Protein AF-0000000081997682 (afdb_homodimer)

Solvent-accessible surface area (backbone atoms only — not comparable to full-atom values): 12179 Å² total; per-residue (Å²): 113,69,65,59,52,47,51,49,52,52,48,62,72,39,42,15,87,80,82,69,41,65,55,51,71,26,24,30,42,65,84,32,54,64,32,22,43,68,58,51,55,63,68,40,74,50,96,74,33,44,38,95,84,82,59,47,69,46,53,80,88,56,56,18,60,27,61,66,57,45,52,45,44,54,49,47,51,54,51,51,53,51,54,55,51,52,56,55,62,56,33,35,88,85,62,76,40,77,79,65,81,76,76,77,123,114,70,64,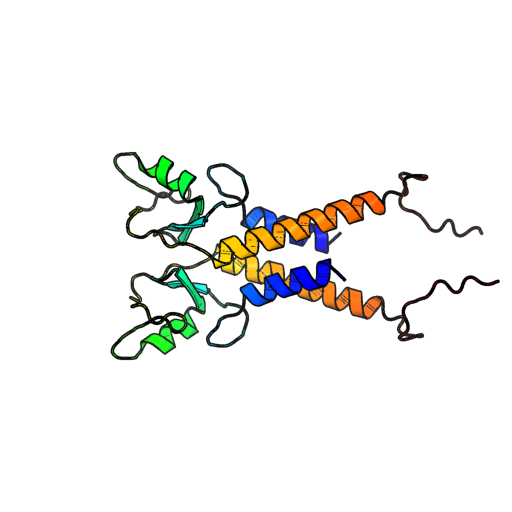60,53,48,51,49,52,51,48,62,72,39,42,14,86,81,82,69,41,66,53,51,70,25,24,29,41,65,83,32,54,65,31,21,43,69,59,50,56,63,67,39,76,51,96,75,35,44,39,92,85,78,58,47,70,45,54,81,88,56,57,20,58,28,61,68,57,46,52,45,45,55,48,48,52,53,49,53,53,52,54,54,51,52,58,55,62,59,37,37,88,86,61,77,44,78,82,65,80,75,72,80,121

Secondary structure (DSSP, 8-state):
-HHHHHHHHHHHHTB-TTT-SB-SSEEE-TTS-EEEHHHHHHHTTSSS-B-TTT--B--GGG-EE-HHHHHHHHHHHHHHHHHHHHHHHSS-TTTSS--------/-HHHHHHHHHHHHTB-TTT-SB-SSEEE-TTS-EEEHHHHHHHTTSSS-B-TTT--B--GGG-EE-HHHHHHHHHHHHHHHHHHHHHHHTS-TTTSS--------

Radius of gyration: 21.96 Å; Cα contacts (8 Å, |Δi|>4): 274; chains: 2; bounding box: 36×72×46 Å

pLDDT: mean 85.38, std 20.94, range [28.92, 98.88]

InterPro domains:
  IPR001841 Zinc finger, RING-type [PF13923] (16-54)
  IPR001841 Zinc finger, RING-type [PS50089] (16-55)
  IPR001841 Zinc finger, RING-type [SM00184] (16-54)
  IPR013083 Zinc finger, RING/FYVE/PHD-type [G3DSA:3.30.40.10] (2-90)
  IPR017907 Zinc finger, RING-type, conserved site [PS00518] (31-40)
  IPR050143 Tripartite motif-containing [PTHR24103] (13-98)

Sequence (210 aa):
MASGSLIRNCSNETICSICLDHFKDPVTVDCGHNFCQVCITRCLENAKPSCPQCRKPISQRNFRLNHLLANLVELIKKLQLKTQEAGKSGICGKHQEPSCPIMHAMASGSLIRNCSNETICSICLDHFKDPVTVDCGHNFCQVCITRCLENAKPSCPQCRKPISQRNFRLNHLLANLVELIKKLQLKTQEAGKSGICGKHQEPSCPIMHA

Structure (mmCIF, N/CA/C/O backbone):
data_AF-0000000081997682-model_v1
#
loop_
_entity.id
_entity.type
_entity.pdbx_description
1 polymer 'RING-type domain-containing protein'
#
loop_
_atom_site.group_PDB
_atom_site.id
_atom_site.type_symbol
_atom_site.label_atom_id
_atom_site.label_alt_id
_atom_site.label_comp_id
_atom_site.label_asym_id
_atom_site.label_entity_id
_atom_site.label_seq_id
_atom_site.pdbx_PDB_ins_code
_atom_site.Cartn_x
_atom_site.Cartn_y
_atom_site.Cartn_z
_atom_site.occupancy
_atom_site.B_iso_or_equiv
_atom_site.auth_seq_id
_atom_site.auth_comp_id
_atom_site.auth_asym_id
_atom_site.auth_atom_id
_atom_site.pdbx_PDB_model_num
ATOM 1 N N . MET A 1 1 ? -7.039 22.344 5.699 1 56.22 1 MET A N 1
ATOM 2 C CA . MET A 1 1 ? -8.133 21.5 5.238 1 56.22 1 MET A CA 1
ATOM 3 C C . MET A 1 1 ? -7.645 20.469 4.23 1 56.22 1 MET A C 1
ATOM 5 O O . MET A 1 1 ? -7.953 19.281 4.348 1 56.22 1 MET A O 1
ATOM 9 N N . ALA A 1 2 ? -6.609 20.797 3.49 1 74.25 2 ALA A N 1
ATOM 10 C CA . ALA A 1 2 ? -6.227 20 2.328 1 74.25 2 ALA A CA 1
ATOM 11 C C . ALA A 1 2 ? -5.457 18.75 2.748 1 74.25 2 ALA A C 1
ATOM 13 O O . ALA A 1 2 ? -5.73 17.641 2.26 1 74.25 2 ALA A O 1
ATOM 14 N N . SER A 1 3 ? -4.715 18.875 3.949 1 83.19 3 SER A N 1
ATOM 15 C CA . SER A 1 3 ? -3.936 17.719 4.359 1 83.19 3 SER A CA 1
ATOM 16 C C . SER A 1 3 ? -4.82 16.656 5.004 1 83.19 3 SER A C 1
ATOM 18 O O . SER A 1 3 ? -4.621 15.453 4.793 1 83.19 3 SER A O 1
ATOM 20 N N . GLY A 1 4 ? -5.891 17.156 5.66 1 89.12 4 GLY A N 1
ATOM 21 C CA . GLY A 1 4 ? -6.816 16.234 6.301 1 89.12 4 GLY A CA 1
ATOM 22 C C . GLY A 1 4 ? -7.57 15.367 5.312 1 89.12 4 GLY A C 1
ATOM 23 O O . GLY A 1 4 ? -7.742 14.164 5.535 1 89.12 4 GLY A O 1
ATOM 24 N N . SER A 1 5 ? -7.918 15.992 4.277 1 94 5 SER A N 1
ATOM 25 C CA . SER A 1 5 ? -8.641 15.25 3.25 1 94 5 SER A CA 1
ATOM 26 C C . SER A 1 5 ? -7.746 14.211 2.586 1 94 5 SER A C 1
ATOM 28 O O . SER A 1 5 ? -8.195 13.102 2.283 1 94 5 SER A O 1
ATOM 30 N N . LEU A 1 6 ? -6.562 14.531 2.379 1 96 6 LEU A N 1
ATOM 31 C CA . LEU A 1 6 ? -5.621 13.602 1.768 1 96 6 LEU A CA 1
ATOM 32 C C . LEU A 1 6 ? -5.367 12.406 2.686 1 96 6 LEU A C 1
ATOM 34 O O . LEU A 1 6 ? -5.285 11.266 2.221 1 96 6 LEU A O 1
ATOM 38 N N . ILE A 1 7 ? -5.23 12.688 3.93 1 96.38 7 ILE A N 1
ATOM 39 C CA . ILE A 1 7 ? -5.012 11.617 4.898 1 96.38 7 ILE A CA 1
ATOM 40 C C . ILE A 1 7 ? -6.23 10.703 4.938 1 96.38 7 ILE A C 1
ATOM 42 O O . ILE A 1 7 ? -6.094 9.477 4.996 1 96.38 7 ILE A O 1
ATOM 46 N N . ARG A 1 8 ? -7.402 11.312 4.859 1 96.62 8 ARG A N 1
ATOM 47 C CA . ARG A 1 8 ? -8.625 10.523 4.816 1 96.62 8 ARG A CA 1
ATOM 48 C C . ARG A 1 8 ? -8.672 9.648 3.568 1 96.62 8 ARG A C 1
ATOM 50 O O . ARG A 1 8 ? -9.109 8.5 3.625 1 96.62 8 ARG A O 1
ATOM 57 N N . ASN A 1 9 ? -8.281 10.188 2.504 1 97.94 9 ASN A N 1
ATOM 58 C CA . ASN A 1 9 ? -8.234 9.414 1.27 1 97.94 9 ASN A CA 1
ATOM 59 C C . ASN A 1 9 ? -7.277 8.234 1.384 1 97.94 9 ASN A C 1
ATOM 61 O O . ASN A 1 9 ? -7.574 7.137 0.903 1 97.94 9 ASN A O 1
ATOM 65 N N . CYS A 1 10 ? -6.09 8.438 1.988 1 98.38 10 CYS A N 1
ATOM 66 C CA . CYS A 1 10 ? -5.172 7.336 2.252 1 98.38 10 CYS A CA 1
ATOM 67 C C . CYS A 1 10 ? -5.836 6.273 3.117 1 98.38 10 CYS A C 1
ATOM 69 O O . CYS A 1 10 ? -5.711 5.078 2.84 1 98.38 10 CYS A O 1
ATOM 71 N N . SER A 1 11 ? -6.512 6.719 4.168 1 98.19 11 SER A N 1
ATOM 72 C CA . SER A 1 11 ? -7.191 5.805 5.082 1 98.19 11 SER A CA 1
ATOM 73 C C . SER A 1 11 ? -8.234 4.96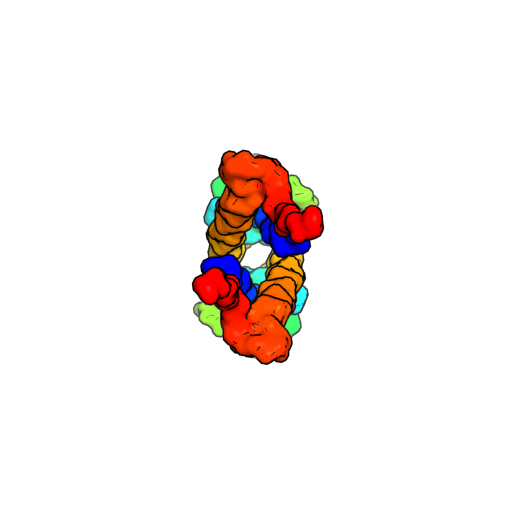5 4.352 1 98.19 11 SER A C 1
ATOM 75 O O . SER A 1 11 ? -8.328 3.754 4.57 1 98.19 11 SER A O 1
ATOM 77 N N . ASN A 1 12 ? -8.945 5.566 3.451 1 98.19 12 ASN A N 1
ATOM 78 C CA . ASN A 1 12 ? -9.984 4.863 2.701 1 98.19 12 ASN A CA 1
ATOM 79 C C . ASN A 1 12 ? -9.391 3.773 1.813 1 98.19 12 ASN A C 1
ATOM 81 O O . ASN A 1 12 ? -10.039 2.752 1.568 1 98.19 12 ASN A O 1
ATOM 85 N N . GLU A 1 13 ? -8.219 3.998 1.317 1 98.5 13 GLU A N 1
ATOM 86 C CA . GLU A 1 13 ? -7.547 2.99 0.501 1 98.5 13 GLU A CA 1
ATOM 87 C C . GLU A 1 13 ? -7.156 1.772 1.335 1 98.5 13 GLU A C 1
ATOM 89 O O . GLU A 1 13 ? -6.875 0.704 0.79 1 98.5 13 GLU A O 1
ATOM 94 N N . THR A 1 14 ? -7.074 1.924 2.693 1 98.75 14 THR A N 1
ATOM 95 C CA . THR A 1 14 ? -6.523 0.876 3.547 1 98.75 14 THR A CA 1
ATOM 96 C C . THR A 1 14 ? -7.637 0.158 4.309 1 98.75 14 THR A C 1
ATOM 98 O O . THR A 1 14 ? -7.422 -0.321 5.422 1 98.75 14 THR A O 1
ATOM 101 N N . ILE A 1 15 ? -8.859 0.132 3.725 1 98.88 15 ILE A N 1
ATOM 102 C CA . ILE A 1 15 ? -10.016 -0.513 4.332 1 98.88 15 ILE A CA 1
ATOM 103 C C . ILE A 1 15 ? -10.328 -1.812 3.592 1 98.88 15 ILE A C 1
ATOM 105 O O . ILE A 1 15 ? -10.367 -1.84 2.359 1 98.88 15 ILE A O 1
ATOM 109 N N . CYS A 1 16 ? -10.438 -2.824 4.316 1 98.81 16 CYS A N 1
ATOM 110 C CA . CYS A 1 16 ? -10.852 -4.109 3.766 1 98.81 16 CYS A CA 1
ATOM 111 C C . CYS A 1 16 ? -12.297 -4.059 3.293 1 98.81 16 CYS A C 1
ATOM 113 O O . CYS A 1 16 ? -13.188 -3.664 4.047 1 98.81 16 CYS A O 1
ATOM 115 N N . SER A 1 17 ? -12.547 -4.512 2.1 1 98.38 17 SER A N 1
ATOM 116 C CA . SER A 1 17 ? -13.883 -4.395 1.515 1 98.38 17 SER A CA 1
ATOM 117 C C . SER A 1 17 ? -14.844 -5.41 2.123 1 98.38 17 SER A C 1
ATOM 119 O O . SER A 1 17 ? -16.047 -5.352 1.887 1 98.38 17 SER A O 1
ATOM 121 N N . ILE A 1 18 ? -14.359 -6.309 2.895 1 98.25 18 ILE A N 1
ATOM 122 C CA . ILE A 1 18 ? -15.203 -7.348 3.465 1 98.25 18 ILE A CA 1
ATOM 123 C C . ILE A 1 18 ? -15.664 -6.93 4.863 1 98.25 18 ILE A C 1
ATOM 125 O O . ILE A 1 18 ? -16.859 -6.914 5.152 1 98.25 18 ILE A O 1
ATOM 129 N N . CYS A 1 19 ? -14.797 -6.598 5.711 1 98.62 19 CYS A N 1
ATOM 130 C CA . CYS A 1 19 ? -15.164 -6.289 7.09 1 98.62 19 CYS A CA 1
ATOM 131 C C . CYS A 1 19 ? -15.297 -4.785 7.293 1 98.62 19 CYS A C 1
ATOM 133 O O . CYS A 1 19 ? -15.789 -4.336 8.328 1 98.62 19 CYS A O 1
ATOM 135 N N . LEU A 1 20 ? -14.766 -3.977 6.449 1 98.5 20 LEU A N 1
ATOM 136 C CA . LEU A 1 20 ? -14.867 -2.521 6.422 1 98.5 20 LEU A CA 1
ATOM 137 C C . LEU A 1 20 ? -14.047 -1.898 7.543 1 98.5 20 LEU A C 1
ATOM 139 O O . LEU A 1 20 ? -14.328 -0.784 7.984 1 98.5 20 LEU A O 1
ATOM 143 N N . ASP A 1 21 ? -13.023 -2.623 8.008 1 98.75 21 ASP A N 1
ATOM 144 C CA . ASP A 1 21 ? -11.992 -2.113 8.898 1 98.75 21 ASP A CA 1
ATOM 145 C C . ASP A 1 21 ? -10.641 -2.025 8.188 1 98.75 21 ASP A C 1
ATOM 147 O O . ASP A 1 21 ? -10.492 -2.521 7.074 1 98.75 21 ASP A O 1
ATOM 151 N N . HIS A 1 22 ? -9.727 -1.36 8.875 1 98.88 22 HIS A N 1
ATOM 152 C CA . HIS A 1 22 ? -8.375 -1.368 8.336 1 98.88 22 HIS A CA 1
ATOM 153 C C . HIS A 1 22 ? -7.832 -2.791 8.219 1 98.88 22 HIS A C 1
ATOM 155 O O . HIS A 1 22 ? -8.086 -3.627 9.086 1 98.88 22 HIS A O 1
ATOM 161 N N . PHE A 1 23 ? -7.066 -2.988 7.152 1 98.88 23 PHE A N 1
ATOM 162 C CA . PHE A 1 23 ? -6.523 -4.312 6.875 1 98.88 23 PHE A CA 1
ATOM 163 C C . PHE A 1 23 ? -5.801 -4.867 8.102 1 98.88 23 PHE A C 1
ATOM 165 O O . PHE A 1 23 ? -5.035 -4.156 8.75 1 98.88 23 PHE A O 1
ATOM 172 N N . LYS A 1 24 ? -6.07 -6.094 8.414 1 98.75 24 LYS A N 1
ATOM 173 C CA . LYS A 1 24 ? -5.309 -6.875 9.375 1 98.75 24 LYS A CA 1
ATOM 174 C C . LYS A 1 24 ? -4.645 -8.078 8.711 1 98.75 24 LYS A C 1
ATOM 176 O O . LYS A 1 24 ? -5.324 -8.93 8.133 1 98.75 24 LYS A O 1
ATOM 181 N N . ASP A 1 25 ? -3.301 -8.102 8.789 1 98.56 25 ASP A N 1
ATOM 182 C CA . ASP A 1 25 ? -2.535 -9.141 8.102 1 98.56 25 ASP A CA 1
ATOM 183 C C . ASP A 1 25 ? -2.959 -9.266 6.645 1 98.56 25 ASP A C 1
ATOM 185 O O . ASP A 1 25 ? -3.379 -10.336 6.203 1 98.56 25 ASP A O 1
ATOM 189 N N . PRO A 1 26 ? -2.807 -8.219 5.906 1 98.81 26 PRO A N 1
ATOM 190 C CA . PRO A 1 26 ? -3.354 -8.188 4.547 1 98.81 26 PRO A CA 1
ATOM 191 C C . PRO A 1 26 ? -2.645 -9.164 3.605 1 98.81 26 PRO A C 1
ATOM 193 O O . PRO A 1 26 ? -1.429 -9.344 3.703 1 98.81 26 PRO A O 1
ATOM 196 N N . VAL A 1 27 ? -3.424 -9.719 2.672 1 98.5 27 VAL A N 1
ATOM 197 C CA . VAL A 1 27 ? -2.902 -10.57 1.608 1 98.5 27 VAL A CA 1
ATOM 198 C C . VAL A 1 27 ? -3.385 -10.055 0.253 1 98.5 27 VAL A C 1
ATOM 200 O O . VAL A 1 27 ? -4.504 -9.555 0.134 1 98.5 27 VAL A O 1
ATOM 203 N N . THR A 1 28 ? -2.533 -10.141 -0.691 1 98 28 THR A N 1
ATOM 204 C CA . THR A 1 28 ? -2.891 -9.922 -2.088 1 98 28 THR A CA 1
ATOM 205 C C . THR A 1 28 ? -3.262 -11.234 -2.768 1 98 28 THR A C 1
ATOM 207 O O . THR A 1 28 ? -2.551 -12.234 -2.631 1 98 28 THR A O 1
ATOM 210 N N . VAL A 1 29 ? -4.398 -11.219 -3.498 1 97.19 29 VAL A N 1
ATOM 211 C CA . VAL A 1 29 ? -4.863 -12.445 -4.137 1 97.19 29 VAL A CA 1
ATOM 212 C C . VAL A 1 29 ? -4.574 -12.391 -5.633 1 97.19 29 VAL A C 1
ATOM 214 O O . VAL A 1 29 ? -3.908 -11.469 -6.109 1 97.19 29 VAL A O 1
ATOM 217 N N . ASP A 1 30 ? -5.062 -13.336 -6.414 1 96.06 30 ASP A N 1
ATOM 218 C CA . ASP A 1 30 ? -4.688 -13.57 -7.805 1 96.06 30 ASP A CA 1
ATOM 219 C C . ASP A 1 30 ? -4.977 -12.344 -8.664 1 96.06 30 ASP A C 1
ATOM 221 O O . ASP A 1 30 ? -4.172 -11.969 -9.516 1 96.06 30 ASP A O 1
ATOM 225 N N . CYS A 1 31 ? -6.098 -11.664 -8.336 1 96.31 31 CYS A N 1
ATOM 226 C CA . CYS A 1 31 ? -6.555 -10.562 -9.18 1 96.31 31 CYS A CA 1
ATOM 227 C C . CYS A 1 31 ? -5.863 -9.258 -8.797 1 96.31 31 CYS A C 1
ATOM 229 O O . CYS A 1 31 ? -6.035 -8.242 -9.461 1 96.31 31 CYS A O 1
ATOM 231 N N . GLY A 1 32 ? -5.125 -9.258 -7.664 1 96.75 32 GLY A N 1
ATOM 232 C CA . GLY A 1 32 ? -4.41 -8.055 -7.25 1 96.75 32 GLY A CA 1
ATOM 233 C C . GLY A 1 32 ? -5.098 -7.316 -6.117 1 96.75 32 GLY A C 1
ATOM 234 O O . GLY A 1 32 ? -4.5 -6.445 -5.484 1 96.75 32 GLY A O 1
ATOM 235 N N . HIS A 1 33 ? -6.293 -7.734 -5.809 1 97.81 33 HIS A N 1
ATOM 236 C CA . HIS A 1 33 ? -6.988 -7.09 -4.699 1 97.81 33 HIS A CA 1
ATOM 237 C C . HIS A 1 33 ? -6.461 -7.582 -3.355 1 97.81 33 HIS A C 1
ATOM 239 O O . HIS A 1 33 ? -5.902 -8.68 -3.268 1 97.81 33 HIS A O 1
ATOM 245 N N . ASN A 1 34 ? -6.617 -6.773 -2.348 1 98.5 34 ASN A N 1
ATOM 246 C CA . ASN A 1 34 ? -6.148 -7.082 -1 1 98.5 34 ASN A CA 1
ATOM 247 C C . ASN A 1 34 ? -7.309 -7.242 -0.024 1 98.5 34 ASN A C 1
ATOM 249 O O . ASN A 1 34 ? -8.328 -6.559 -0.148 1 98.5 34 ASN A O 1
ATOM 253 N N . PHE A 1 35 ? -7.16 -8.086 0.919 1 98.62 35 PHE A N 1
ATOM 254 C CA . PHE A 1 35 ? -8.102 -8.336 2.008 1 98.62 35 PHE A CA 1
ATOM 255 C C . PHE A 1 35 ? -7.359 -8.727 3.279 1 98.62 35 PHE A C 1
ATOM 257 O O . PHE A 1 35 ? -6.199 -9.148 3.229 1 98.62 35 PHE A O 1
ATOM 264 N N . CYS A 1 36 ? -8.055 -8.594 4.391 1 98.81 36 CYS A N 1
ATOM 265 C CA . CYS A 1 36 ? -7.543 -9.32 5.547 1 98.81 36 CYS A CA 1
ATOM 266 C C . CYS A 1 36 ? -7.426 -10.812 5.246 1 98.81 36 CYS A C 1
ATOM 268 O O . CYS A 1 36 ? -8.297 -11.383 4.582 1 98.81 36 CYS A O 1
ATOM 270 N N . GLN A 1 37 ? -6.371 -11.367 5.781 1 98.44 37 GLN A N 1
ATOM 271 C CA . GLN A 1 37 ? -6.207 -12.797 5.547 1 98.44 37 GLN A CA 1
ATOM 272 C C . GLN A 1 37 ? -7.402 -13.586 6.074 1 98.44 37 GLN A C 1
ATOM 274 O O . GLN A 1 37 ? -7.934 -14.453 5.379 1 98.44 37 GLN A O 1
ATOM 279 N N . VAL A 1 38 ? -7.859 -13.297 7.227 1 98 38 VAL A N 1
ATOM 280 C CA . VAL A 1 38 ? -8.961 -14.016 7.852 1 98 38 VAL A CA 1
ATOM 281 C C . VAL A 1 38 ? -10.242 -13.805 7.043 1 98 38 VAL A C 1
ATOM 283 O O . VAL A 1 38 ? -11.023 -14.742 6.848 1 98 38 VAL A O 1
ATOM 286 N N . CYS A 1 39 ? -10.492 -12.602 6.57 1 97.88 39 CYS A N 1
ATOM 287 C CA . CYS A 1 39 ? -11.703 -12.266 5.824 1 97.88 39 CYS A CA 1
ATOM 288 C C . CYS A 1 39 ? -11.781 -13.07 4.527 1 97.88 39 CYS A C 1
ATOM 290 O O . CYS A 1 39 ? -12.797 -13.711 4.246 1 97.88 39 CYS A O 1
ATOM 292 N N . ILE A 1 40 ? -10.703 -13.094 3.785 1 97.81 40 ILE A N 1
ATOM 293 C CA . ILE A 1 40 ? -10.742 -13.742 2.479 1 97.81 40 ILE A CA 1
ATOM 294 C C . ILE A 1 40 ? -10.797 -15.258 2.656 1 97.81 40 ILE A C 1
ATOM 296 O O . ILE A 1 40 ? -11.438 -15.961 1.872 1 97.81 40 ILE A O 1
ATOM 300 N N . THR A 1 41 ? -10.078 -15.727 3.654 1 96.81 41 THR A N 1
ATOM 301 C CA . THR A 1 41 ? -10.109 -17.156 3.922 1 96.81 41 THR A CA 1
ATOM 302 C C . THR A 1 41 ? -11.539 -17.625 4.207 1 96.81 41 THR A C 1
ATOM 304 O O . THR A 1 41 ? -11.977 -18.656 3.701 1 96.81 41 THR A O 1
ATOM 307 N N . ARG A 1 42 ? -12.281 -16.906 4.926 1 95.31 42 ARG A N 1
ATOM 308 C CA . ARG A 1 42 ? -13.672 -17.219 5.262 1 95.31 42 ARG A CA 1
ATOM 309 C C . ARG A 1 42 ? -14.562 -17.156 4.023 1 95.31 42 ARG A C 1
ATOM 311 O O . ARG A 1 42 ? -15.461 -17.984 3.857 1 95.31 42 ARG A O 1
ATOM 318 N N . CYS A 1 43 ? -14.305 -16.203 3.158 1 94.31 43 CYS A N 1
ATOM 319 C CA . CYS A 1 43 ? -15.102 -16 1.953 1 94.31 43 CYS A CA 1
ATOM 320 C C . CYS A 1 43 ? -14.922 -17.156 0.974 1 94.31 43 CYS A C 1
ATOM 322 O O . CYS A 1 43 ? -15.828 -17.469 0.196 1 94.31 43 CYS A O 1
ATOM 324 N N . LEU A 1 44 ? -13.805 -17.812 1.016 1 94.25 44 LEU A N 1
ATOM 325 C CA . LEU A 1 44 ? -13.469 -18.797 -0.01 1 94.25 44 LEU A CA 1
ATOM 326 C C . LEU A 1 44 ? -13.867 -20.203 0.429 1 94.25 44 LEU A C 1
ATOM 328 O O . LEU A 1 44 ? -13.617 -21.172 -0.287 1 94.25 44 LEU A O 1
ATOM 332 N N . GLU A 1 45 ? -14.477 -20.375 1.493 1 87 45 GLU A N 1
ATOM 333 C CA . GLU A 1 45 ? -14.914 -21.688 1.967 1 87 45 GLU A CA 1
ATOM 334 C C . GLU A 1 45 ? -16.016 -22.266 1.069 1 87 45 GLU A C 1
ATOM 336 O O . GLU A 1 45 ? -16.281 -23.469 1.106 1 87 45 GLU A O 1
ATOM 341 N N . ASN A 1 46 ? -16.375 -21.531 0.039 1 73 46 ASN A N 1
ATOM 342 C CA . ASN A 1 46 ? -17.406 -22.016 -0.859 1 73 46 ASN A CA 1
ATOM 343 C C . ASN A 1 46 ? -16.828 -22.703 -2.082 1 73 46 ASN A C 1
ATOM 345 O O . ASN A 1 46 ? -15.609 -22.688 -2.283 1 73 46 ASN A O 1
ATOM 349 N N . ALA A 1 47 ? -17.641 -23.344 -2.959 1 72.56 47 ALA A N 1
ATOM 350 C CA . ALA A 1 47 ? -17.281 -24.297 -4.008 1 72.56 47 ALA A CA 1
ATOM 351 C C . ALA A 1 47 ? -16.531 -23.594 -5.141 1 72.56 47 ALA A C 1
ATOM 353 O O . ALA A 1 47 ? -15.594 -24.156 -5.715 1 72.56 47 ALA A O 1
ATOM 354 N N . LYS A 1 48 ? -16.766 -22.359 -5.441 1 88.75 48 LYS A N 1
ATOM 355 C CA . LYS A 1 48 ? -16.062 -21.672 -6.52 1 88.75 48 LYS A CA 1
ATOM 356 C C . LYS A 1 48 ? -15.414 -20.391 -6.023 1 88.75 48 LYS A C 1
ATOM 358 O O . LYS A 1 48 ? -16.031 -19.312 -6.078 1 88.75 48 LYS A O 1
ATOM 363 N N . PRO A 1 49 ? -14.211 -20.547 -5.504 1 93.94 49 PRO A N 1
ATOM 364 C CA . PRO A 1 49 ? -13.555 -19.391 -4.898 1 93.94 49 PRO A CA 1
ATOM 365 C C . PRO A 1 49 ? -13.289 -18.266 -5.898 1 93.94 49 PRO A C 1
ATOM 367 O O . PRO A 1 49 ? -12.672 -18.5 -6.941 1 93.94 49 PRO A O 1
ATOM 370 N N . SER A 1 50 ? -13.867 -17.109 -5.59 1 96.12 50 SER A N 1
ATOM 371 C CA . SER A 1 50 ? -13.672 -15.93 -6.43 1 96.12 50 SER A CA 1
ATOM 372 C C . SER A 1 50 ? -13.492 -14.672 -5.59 1 96.12 50 SER A C 1
ATOM 374 O O . SER A 1 50 ? -13.875 -14.641 -4.418 1 96.12 50 SER A O 1
ATOM 376 N N . CYS A 1 51 ? -12.914 -13.727 -6.156 1 96.81 51 CYS A N 1
ATOM 377 C CA . CYS A 1 51 ? -12.656 -12.461 -5.473 1 96.81 51 CYS A CA 1
ATOM 378 C C . CYS A 1 51 ? -13.969 -11.758 -5.125 1 96.81 51 CYS A C 1
ATOM 380 O O . CYS A 1 51 ? -14.805 -11.523 -6 1 96.81 51 CYS A O 1
ATOM 382 N N . PRO A 1 52 ? -14.148 -11.375 -3.865 1 96.31 52 PRO A N 1
ATOM 383 C CA . PRO A 1 52 ? -15.375 -10.688 -3.441 1 96.31 52 PRO A CA 1
ATOM 384 C C . PRO A 1 52 ? -15.555 -9.328 -4.117 1 96.31 52 PRO A C 1
ATOM 386 O O . PRO A 1 52 ? -16.672 -8.797 -4.152 1 96.31 52 PRO A O 1
ATOM 389 N N . GLN A 1 53 ? -14.492 -8.852 -4.695 1 96.69 53 GLN A N 1
ATOM 390 C CA . GLN A 1 53 ? -14.57 -7.508 -5.262 1 96.69 53 GLN A CA 1
ATOM 391 C C . GLN A 1 53 ? -14.781 -7.555 -6.77 1 96.69 53 GLN A C 1
ATOM 393 O O . GLN A 1 53 ? -15.641 -6.852 -7.305 1 96.69 53 GLN A O 1
ATOM 398 N N . CYS A 1 54 ? -14.086 -8.453 -7.551 1 97.06 54 CYS A N 1
ATOM 399 C CA . CYS A 1 54 ? -14.156 -8.406 -9.008 1 97.06 54 CYS A CA 1
ATOM 400 C C . CYS A 1 54 ? -14.641 -9.742 -9.57 1 97.06 54 CYS A C 1
ATOM 402 O O . CYS A 1 54 ? -14.844 -9.875 -10.773 1 97.06 54 CYS A O 1
ATOM 404 N N . ARG A 1 55 ? -14.711 -10.812 -8.82 1 96.25 55 ARG A N 1
ATOM 405 C CA . ARG A 1 55 ? -15.312 -12.109 -9.102 1 96.25 55 ARG A CA 1
ATOM 406 C C . ARG A 1 55 ? -14.383 -12.969 -9.961 1 96.25 55 ARG A C 1
ATOM 408 O O . ARG A 1 55 ? -14.789 -14.023 -10.453 1 96.25 55 ARG A O 1
ATOM 415 N N . LYS A 1 56 ? -13.148 -12.57 -10.148 1 96.75 56 LYS A N 1
ATOM 416 C CA . LYS A 1 56 ? -12.18 -13.445 -10.805 1 96.75 56 LYS A CA 1
ATOM 417 C C . LYS A 1 56 ? -11.789 -14.609 -9.906 1 96.75 56 LYS A C 1
ATOM 419 O O . LYS A 1 56 ? -11.836 -14.5 -8.68 1 96.75 56 LYS A O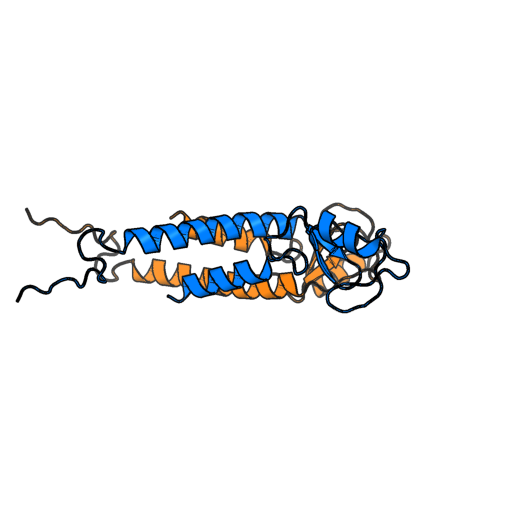 1
ATOM 424 N N . PRO A 1 57 ? -11.406 -15.664 -10.516 1 95.94 57 PRO A N 1
ATOM 425 C CA . PRO A 1 57 ? -11.039 -16.828 -9.711 1 95.94 57 PRO A CA 1
ATOM 426 C C . PRO A 1 57 ? -9.836 -16.562 -8.805 1 95.94 57 PRO A C 1
ATOM 428 O O . PRO A 1 57 ? -8.906 -15.852 -9.195 1 95.94 57 PRO A O 1
ATOM 431 N N . ILE A 1 58 ? -9.898 -17.203 -7.59 1 95.69 58 ILE A N 1
ATOM 432 C CA . ILE A 1 58 ? -8.828 -17.094 -6.609 1 95.69 58 ILE A CA 1
ATOM 433 C C . ILE A 1 58 ? -8.422 -18.484 -6.137 1 95.69 58 ILE A C 1
ATOM 435 O O . ILE A 1 58 ? -9.273 -19.359 -5.945 1 95.69 58 ILE A O 1
ATOM 439 N N . SER A 1 59 ? -7.125 -18.594 -6.07 1 93.94 59 SER A N 1
ATOM 440 C CA . SER A 1 59 ? -6.574 -19.781 -5.414 1 93.94 59 SER A CA 1
ATOM 441 C C . SER A 1 59 ? -5.836 -19.406 -4.133 1 93.94 59 SER A C 1
ATOM 443 O O . SER A 1 59 ? -4.922 -18.578 -4.156 1 93.94 59 SER A O 1
ATOM 445 N N . GLN A 1 60 ? -6.172 -20.062 -3.021 1 93.31 60 GLN A N 1
ATOM 446 C CA . GLN A 1 60 ? -5.578 -19.75 -1.726 1 93.31 60 GLN A CA 1
ATOM 447 C C . GLN A 1 60 ? -4.07 -20 -1.735 1 93.31 60 GLN A C 1
ATOM 449 O O . GLN A 1 60 ? -3.324 -19.359 -0.993 1 93.31 60 GLN A O 1
ATOM 454 N N . ARG A 1 61 ? -3.654 -20.812 -2.59 1 92.38 61 ARG A N 1
ATOM 455 C CA . ARG A 1 61 ? -2.236 -21.156 -2.668 1 92.38 61 ARG A CA 1
ATOM 456 C C . ARG A 1 61 ? -1.423 -19.969 -3.199 1 92.38 61 ARG A C 1
ATOM 458 O O . ARG A 1 61 ? -0.197 -19.953 -3.078 1 92.38 61 ARG A O 1
ATOM 465 N N . ASN A 1 62 ? -2.143 -19.047 -3.777 1 93.94 62 ASN A N 1
ATOM 466 C CA . ASN A 1 62 ? -1.449 -17.938 -4.418 1 93.94 62 ASN A CA 1
ATOM 467 C C . ASN A 1 62 ? -1.504 -16.672 -3.564 1 93.94 62 ASN A C 1
ATOM 469 O O . ASN A 1 62 ? -1.139 -15.586 -4.023 1 93.94 62 ASN A O 1
ATOM 473 N N . PHE A 1 63 ? -1.903 -16.859 -2.258 1 96.38 63 PHE A N 1
ATOM 474 C CA . PHE A 1 63 ? -1.926 -15.695 -1.378 1 96.38 63 PHE A CA 1
ATOM 475 C C . PHE A 1 63 ? -0.52 -15.148 -1.168 1 96.38 63 PHE A C 1
ATOM 477 O O . PHE A 1 63 ? 0.419 -15.914 -0.929 1 96.38 63 PHE A O 1
ATOM 484 N N . ARG A 1 64 ? -0.45 -13.828 -1.291 1 96.69 64 ARG A N 1
ATOM 485 C CA . ARG A 1 64 ? 0.807 -13.156 -0.968 1 96.69 64 ARG A CA 1
ATOM 486 C C . ARG A 1 64 ? 0.636 -12.211 0.216 1 96.69 64 ARG A C 1
ATOM 488 O O . ARG A 1 64 ? -0.159 -11.273 0.155 1 96.69 64 ARG A O 1
ATOM 495 N N . LEU A 1 65 ? 1.379 -12.492 1.218 1 96.56 65 LEU A N 1
ATOM 496 C CA . LEU A 1 65 ? 1.377 -11.555 2.336 1 96.56 65 LEU A CA 1
ATOM 497 C C . LEU A 1 65 ? 1.824 -10.172 1.886 1 96.56 65 LEU A C 1
ATOM 499 O O . LEU A 1 65 ? 2.826 -10.031 1.181 1 96.56 65 LEU A O 1
ATOM 503 N N . ASN A 1 66 ? 1.088 -9.156 2.264 1 98 66 ASN A N 1
ATOM 504 C CA . ASN A 1 66 ? 1.394 -7.793 1.847 1 98 66 ASN A CA 1
ATOM 505 C C . ASN A 1 66 ? 1.915 -6.957 3.012 1 98 66 ASN A C 1
ATOM 507 O O . ASN A 1 66 ? 1.167 -6.176 3.602 1 98 66 ASN A O 1
ATOM 511 N N . HIS A 1 67 ? 3.172 -7.137 3.268 1 97.38 67 HIS A N 1
ATOM 512 C CA . HIS A 1 67 ? 3.793 -6.477 4.41 1 97.38 67 HIS A CA 1
ATOM 513 C C . HIS A 1 67 ? 3.842 -4.965 4.215 1 97.38 67 HIS A C 1
ATOM 515 O O . HIS A 1 67 ? 3.688 -4.207 5.176 1 97.38 67 HIS A O 1
ATOM 521 N N . LEU A 1 68 ? 4.125 -4.57 3.039 1 98.56 68 LEU A N 1
ATOM 522 C CA . LEU A 1 68 ? 4.152 -3.145 2.734 1 98.56 68 LEU A CA 1
ATOM 523 C C . LEU A 1 68 ? 2.828 -2.484 3.102 1 98.56 68 LEU A C 1
ATOM 525 O O . LEU A 1 68 ? 2.811 -1.445 3.768 1 98.56 68 LEU A O 1
ATOM 529 N N . LEU A 1 69 ? 1.756 -3.117 2.707 1 98.69 69 LEU A N 1
ATOM 530 C CA . LEU A 1 69 ? 0.427 -2.598 3.012 1 98.69 69 LEU A CA 1
ATOM 531 C C . LEU A 1 69 ? 0.177 -2.592 4.516 1 98.69 69 LEU A C 1
ATOM 533 O O . LEU A 1 69 ? -0.418 -1.651 5.047 1 98.69 69 LEU A O 1
ATOM 537 N N . ALA A 1 70 ? 0.611 -3.594 5.199 1 98.81 70 ALA A N 1
ATOM 538 C CA . ALA A 1 70 ? 0.487 -3.637 6.652 1 98.81 70 ALA A CA 1
ATOM 539 C C . ALA A 1 70 ? 1.193 -2.447 7.297 1 98.81 70 ALA A C 1
ATOM 541 O O . ALA A 1 70 ? 0.645 -1.805 8.195 1 98.81 70 ALA A O 1
ATOM 542 N N . ASN A 1 71 ? 2.365 -2.184 6.832 1 98.62 71 ASN A N 1
ATOM 543 C CA . ASN A 1 71 ? 3.129 -1.058 7.355 1 98.62 71 ASN A CA 1
ATOM 544 C C . ASN A 1 71 ? 2.422 0.27 7.094 1 98.62 71 ASN A C 1
ATOM 546 O O . ASN A 1 71 ? 2.32 1.109 7.988 1 98.62 71 ASN A O 1
ATOM 550 N N . LEU A 1 72 ? 1.948 0.39 5.887 1 98.81 72 LEU A N 1
ATOM 551 C CA . LEU A 1 72 ? 1.263 1.625 5.52 1 98.81 72 LEU A CA 1
ATOM 552 C C . LEU A 1 72 ? 0.01 1.823 6.367 1 98.81 72 LEU A C 1
ATOM 554 O O . LEU A 1 72 ? -0.29 2.943 6.789 1 98.81 72 LEU A O 1
ATOM 558 N N . VAL A 1 73 ? -0.702 0.765 6.59 1 98.88 73 VAL A N 1
ATOM 559 C CA . VAL A 1 73 ? -1.896 0.826 7.426 1 98.88 73 VAL A CA 1
ATOM 560 C C . VAL A 1 73 ? -1.543 1.412 8.789 1 98.88 73 VAL A C 1
ATOM 562 O O . VAL A 1 73 ? -2.23 2.311 9.281 1 98.88 73 VAL A O 1
ATOM 565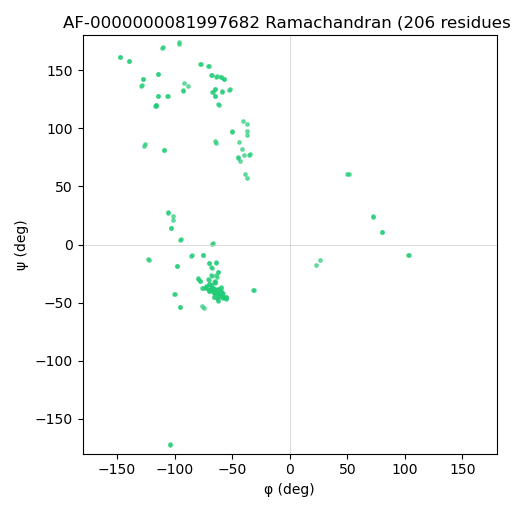 N N . GLU A 1 74 ? -0.504 0.961 9.336 1 98.69 74 GLU A N 1
ATOM 566 C CA . GLU A 1 74 ? -0.103 1.418 10.664 1 98.69 74 GLU A CA 1
ATOM 567 C C . GLU A 1 74 ? 0.289 2.893 10.648 1 98.69 74 GLU A C 1
ATOM 569 O O . GLU A 1 74 ? -0.105 3.656 11.531 1 98.69 74 GLU A O 1
ATOM 574 N N . LEU A 1 75 ? 1.028 3.252 9.703 1 98.5 75 LEU A N 1
ATOM 575 C CA . LEU A 1 75 ? 1.471 4.637 9.586 1 98.5 75 LEU A CA 1
ATOM 576 C C . LEU A 1 75 ? 0.285 5.57 9.352 1 98.5 75 LEU A C 1
ATOM 578 O O . LEU A 1 75 ? 0.202 6.637 9.961 1 98.5 75 LEU A O 1
ATOM 582 N N . ILE A 1 76 ? -0.629 5.203 8.547 1 98.06 76 ILE A N 1
ATOM 583 C CA . ILE A 1 76 ? -1.778 6.023 8.18 1 98.06 76 ILE A CA 1
ATOM 584 C C . ILE A 1 76 ? -2.711 6.172 9.383 1 98.06 76 ILE A C 1
ATOM 586 O O . ILE A 1 76 ? -3.279 7.242 9.609 1 98.06 76 ILE A O 1
ATOM 590 N N . LYS A 1 77 ? -2.848 5.109 10.141 1 97.75 77 LYS A N 1
ATOM 591 C CA . LYS A 1 77 ? -3.625 5.195 11.375 1 97.75 77 LYS A CA 1
ATOM 592 C C . LYS A 1 77 ? -3.043 6.242 12.32 1 97.75 77 LYS A C 1
ATOM 594 O O . LYS A 1 77 ? -3.781 7.027 12.922 1 97.75 77 LYS A O 1
ATOM 599 N N . LYS A 1 78 ? -1.775 6.234 12.43 1 97.12 78 LYS A N 1
ATOM 600 C CA . LYS A 1 78 ? -1.105 7.203 13.297 1 97.12 78 LYS A CA 1
ATOM 601 C C . LYS A 1 78 ? -1.3 8.625 12.781 1 97.12 78 LYS A C 1
ATOM 603 O O . LYS A 1 78 ? -1.519 9.547 13.57 1 97.12 78 LYS A O 1
ATOM 608 N N . LEU A 1 79 ? -1.265 8.789 11.492 1 95.19 79 LEU A N 1
ATOM 609 C CA . LEU A 1 79 ? -1.503 10.094 10.891 1 95.19 79 LEU A CA 1
ATOM 610 C C . LEU A 1 79 ? -2.92 10.578 11.18 1 95.19 79 LEU A C 1
ATOM 612 O O . LEU A 1 79 ? -3.127 11.75 11.508 1 95.19 79 LEU A O 1
ATOM 616 N N . GLN A 1 80 ? -3.803 9.68 10.992 1 93.88 80 GLN A N 1
ATOM 617 C CA . GLN A 1 80 ? -5.203 10.016 11.234 1 93.88 80 GLN A CA 1
ATOM 618 C C . GLN A 1 80 ? -5.422 10.453 12.68 1 93.88 80 GLN A C 1
ATOM 620 O O . GLN A 1 80 ? -6.129 11.43 12.938 1 93.88 80 GLN A O 1
ATOM 625 N N . LEU A 1 81 ? -4.84 9.75 13.602 1 91.75 81 LEU A N 1
ATOM 626 C CA . LEU A 1 81 ? -4.977 10.062 15.023 1 91.75 81 LEU A CA 1
ATOM 627 C C . LEU A 1 81 ? -4.402 11.438 15.336 1 91.75 81 LEU A C 1
ATOM 629 O O . LEU A 1 81 ? -5.012 12.219 16.078 1 91.75 81 LEU A O 1
ATOM 633 N N . LYS A 1 82 ? -3.326 11.812 14.727 1 88.44 82 LYS A N 1
ATOM 634 C CA . LYS A 1 82 ? -2.689 13.102 14.969 1 88.44 82 LYS A CA 1
ATOM 635 C C . LYS A 1 82 ? -3.539 14.242 14.414 1 88.44 82 LYS A C 1
ATOM 637 O O . LYS A 1 82 ? -3.607 15.32 15.008 1 88.44 82 LYS A O 1
ATOM 642 N N . THR A 1 83 ? -4.09 14.008 13.281 1 84.06 83 THR A N 1
ATOM 643 C CA . THR A 1 83 ? -4.918 15.039 12.664 1 84.06 83 THR A CA 1
ATOM 644 C C . THR A 1 83 ? -6.195 15.25 13.469 1 84.06 83 THR A C 1
ATOM 646 O O . THR A 1 83 ? -6.68 16.375 13.578 1 84.06 83 THR A O 1
ATOM 649 N N . GLN A 1 84 ? -6.699 14.219 14.016 1 83.44 84 GLN A N 1
ATOM 650 C CA . GLN A 1 84 ? -7.906 14.32 14.828 1 83.44 84 GLN A CA 1
ATOM 651 C C . GLN A 1 84 ? -7.617 15.039 16.141 1 83.44 84 GLN A C 1
ATOM 653 O O . GLN A 1 84 ? -8.445 15.812 16.625 1 83.44 84 GLN A O 1
ATOM 658 N N . GLU A 1 85 ? -6.48 14.891 16.719 1 81.5 85 GLU A N 1
ATOM 659 C CA . GLU A 1 85 ? -6.062 15.555 17.938 1 81.5 85 GLU A CA 1
ATOM 660 C C . GLU A 1 85 ? -5.828 17.047 17.719 1 81.5 85 GLU A C 1
ATOM 662 O O . GLU A 1 85 ? -6.164 17.859 18.578 1 81.5 85 GLU A O 1
ATOM 667 N N 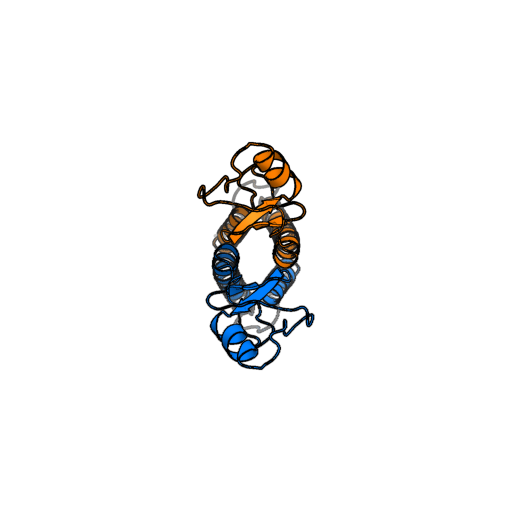. ALA A 1 86 ? -5.227 17.406 16.578 1 72.81 86 ALA A N 1
ATOM 668 C CA . ALA A 1 86 ? -4.969 18.812 16.25 1 72.81 86 ALA A CA 1
ATOM 669 C C . ALA A 1 86 ? -6.273 19.578 16.031 1 72.81 86 ALA A C 1
ATOM 671 O O . ALA A 1 86 ? -6.375 20.75 16.359 1 72.81 86 ALA A O 1
ATOM 672 N N . GLY A 1 87 ? -7.207 18.891 15.406 1 66.12 87 GLY A N 1
ATOM 673 C CA . GLY A 1 87 ? -8.508 19.516 15.211 1 66.12 87 GLY A CA 1
ATOM 674 C C . GLY A 1 87 ? -9.25 19.781 16.516 1 66.12 87 GLY A C 1
ATOM 675 O O . GLY A 1 87 ? -10 20.75 16.625 1 66.12 87 GLY A O 1
ATOM 676 N N . LYS A 1 88 ? -9.023 18.938 17.469 1 67.12 88 LYS A N 1
ATOM 677 C CA . LYS A 1 88 ? -9.672 19.109 18.766 1 67.12 88 LYS A CA 1
ATOM 678 C C . LYS A 1 88 ? -9.008 20.219 19.578 1 67.12 88 LYS A C 1
ATOM 680 O O . LYS A 1 88 ? -9.68 20.938 20.328 1 67.12 88 LYS A O 1
ATOM 685 N N . SER A 1 89 ? -7.68 20.281 19.438 1 60.75 89 SER A N 1
ATOM 686 C CA . SER A 1 89 ? -6.984 21.328 20.203 1 60.75 89 SER A CA 1
ATOM 687 C C . SER A 1 89 ? -7.234 22.703 19.609 1 60.75 89 SER A C 1
ATOM 689 O O . SER A 1 89 ? -7.117 23.719 20.312 1 60.75 89 SER A O 1
ATOM 691 N N . GLY A 1 90 ? -7.324 22.859 18.328 1 55.28 90 GLY A N 1
ATOM 692 C CA . GLY A 1 90 ? -7.652 24.141 17.719 1 55.28 90 GLY A CA 1
ATOM 693 C C . GLY A 1 90 ? -9.047 24.625 18.094 1 55.28 90 GLY A C 1
ATOM 694 O O . GLY A 1 90 ? -9.453 25.719 17.672 1 55.28 90 GLY A O 1
ATOM 695 N N . ILE A 1 91 ? -9.969 23.797 18.375 1 49.78 91 ILE A N 1
ATOM 696 C CA . ILE A 1 91 ? -11.203 24.266 19.016 1 49.78 91 ILE A CA 1
ATOM 697 C C . ILE A 1 91 ? -10.906 24.797 20.406 1 49.78 91 ILE A C 1
ATOM 699 O O . ILE A 1 91 ? -10.344 24.078 21.25 1 49.78 91 ILE A O 1
ATOM 703 N N . CYS A 1 92 ? -10.586 26.141 20.516 1 45.53 92 CYS A N 1
ATOM 704 C CA . CYS A 1 92 ? -10.484 26.797 21.812 1 45.53 92 CYS A CA 1
AT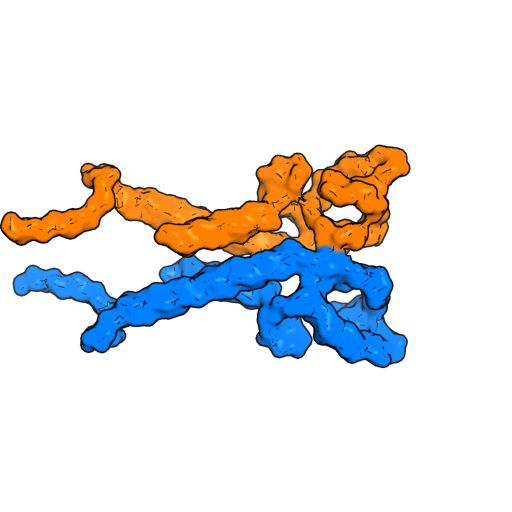OM 705 C C . CYS A 1 92 ? -11.531 26.266 22.781 1 45.53 92 CYS A C 1
ATOM 707 O O . CYS A 1 92 ? -12.727 26.281 22.484 1 45.53 92 CYS A O 1
ATOM 709 N N . GLY A 1 93 ? -11.156 25.312 23.656 1 42.16 93 GLY A N 1
ATOM 710 C CA . GLY A 1 93 ? -12.078 24.828 24.672 1 42.16 93 GLY A CA 1
ATOM 711 C C . GLY A 1 93 ? -13.055 25.891 25.141 1 42.16 93 GLY A C 1
ATOM 712 O O . GLY A 1 93 ? -14.133 25.562 25.641 1 42.16 93 GLY A O 1
ATOM 713 N N . LYS A 1 94 ? -12.555 27.172 25.281 1 42.09 94 LYS A N 1
ATOM 714 C CA . LYS A 1 94 ? -13.414 28.25 25.75 1 42.09 94 LYS A CA 1
ATOM 715 C C . LYS A 1 94 ? -14.359 28.719 24.641 1 42.09 94 LYS A C 1
ATOM 717 O O . LYS A 1 94 ? -15.5 29.109 24.906 1 42.09 94 LYS A O 1
ATOM 722 N N . HIS A 1 95 ? -13.875 29.125 23.312 1 46.06 95 HIS A N 1
ATOM 723 C CA . HIS A 1 95 ? -14.773 29.75 22.344 1 46.06 95 HIS A CA 1
ATOM 724 C C . HIS A 1 95 ? -15.227 28.75 21.297 1 46.06 95 HIS A C 1
ATOM 726 O O . HIS A 1 95 ? -16.016 29.078 20.406 1 46.06 95 HIS A O 1
ATOM 732 N N . GLN A 1 96 ? -15.211 27.359 21.438 1 42.97 96 GLN A N 1
ATOM 733 C CA . GLN A 1 96 ? -15.656 26.406 20.438 1 42.97 96 GLN A CA 1
ATOM 734 C C . GLN A 1 96 ? -15.539 26.984 19.031 1 42.97 96 GLN A C 1
ATOM 736 O O . GLN A 1 96 ? -16.219 26.531 18.109 1 42.97 96 GLN A O 1
ATOM 741 N N . GLU A 1 97 ? -15.305 28.391 18.656 1 38.5 97 GLU A N 1
ATOM 742 C CA . GLU A 1 97 ? -15.148 29.188 17.438 1 38.5 97 GLU A CA 1
ATOM 743 C C . GLU A 1 97 ? -13.68 29.297 17.031 1 38.5 97 GLU A C 1
ATOM 745 O O . GLU A 1 97 ? -12.797 29.188 17.891 1 38.5 97 GLU A O 1
ATOM 750 N N . PRO A 1 98 ? -13.273 29.188 15.633 1 41.66 98 PRO A N 1
ATOM 751 C CA . PRO A 1 98 ? -11.914 29.438 15.156 1 41.66 98 PRO A CA 1
ATOM 752 C C . PRO A 1 98 ? -11.266 30.641 15.844 1 41.66 98 PRO A C 1
ATOM 754 O O . PRO A 1 98 ? -11.953 31.578 16.25 1 41.66 98 PRO A O 1
ATOM 757 N N . SER A 1 99 ? -10.336 30.547 16.75 1 40.69 99 SER A N 1
ATOM 758 C CA . SER A 1 99 ? -9.633 31.609 17.469 1 40.69 99 SER A CA 1
ATOM 759 C C . SER A 1 99 ? -9.336 32.781 16.547 1 40.69 99 SER A C 1
ATOM 761 O O . SER A 1 99 ? -8.484 32.688 15.656 1 40.69 99 SER A O 1
ATOM 763 N N . CYS A 1 100 ? -10.414 33.469 15.93 1 38.5 100 CYS A N 1
ATOM 764 C CA . CYS A 1 100 ? -10.242 34.688 15.18 1 38.5 100 CYS A CA 1
ATOM 765 C C . CYS A 1 100 ? -9.414 35.719 15.977 1 38.5 100 CYS A C 1
ATOM 767 O O . CYS A 1 100 ? -9.703 35.969 17.141 1 38.5 100 CYS A O 1
ATOM 769 N N . PRO A 1 101 ? -8.023 35.812 15.688 1 39.78 101 PRO A N 1
ATOM 770 C CA . PRO A 1 101 ? -7.273 36.906 16.281 1 39.78 101 PRO A CA 1
ATOM 771 C C . PRO A 1 101 ? -8.102 38.188 16.406 1 39.78 101 PRO A C 1
ATOM 773 O O . PRO A 1 101 ? -8.656 38.656 15.406 1 39.78 101 PRO A O 1
ATOM 776 N N . ILE A 1 102 ? -9 38.312 17.406 1 37.16 102 ILE A N 1
ATOM 777 C CA . ILE A 1 102 ? -9.734 39.531 17.734 1 37.16 102 ILE A CA 1
ATOM 778 C C . ILE A 1 102 ? -8.812 40.719 17.641 1 37.16 102 ILE A C 1
ATOM 780 O O . ILE A 1 102 ? -7.844 40.844 18.391 1 37.16 102 ILE A O 1
ATOM 784 N N . MET A 1 103 ? -8.57 41.281 16.344 1 34.19 103 MET A N 1
ATOM 785 C CA . MET A 1 103 ? -8.008 42.594 16.062 1 34.19 103 MET A CA 1
ATOM 786 C C . MET A 1 103 ? -8.664 43.656 16.953 1 34.19 103 MET A C 1
ATOM 788 O O . MET A 1 103 ? -9.883 43.844 16.906 1 34.19 103 MET A O 1
ATOM 792 N N . HIS A 1 104 ? -8.312 43.688 18.172 1 32.25 104 HIS A N 1
ATOM 793 C CA . HIS A 1 104 ? -8.641 44.812 19.031 1 32.25 104 HIS A CA 1
ATOM 794 C C . HIS A 1 104 ? -8.391 46.125 18.312 1 32.25 104 HIS A C 1
ATOM 796 O O . HIS A 1 104 ? -7.266 46.406 17.891 1 32.25 104 HIS A O 1
ATOM 802 N N . ALA A 1 105 ? -9.523 46.531 17.594 1 29.47 105 ALA A N 1
ATOM 803 C CA . ALA A 1 105 ? -9.5 48 17.469 1 29.47 105 ALA A CA 1
ATOM 804 C C . ALA A 1 105 ? -9.719 48.656 18.828 1 29.47 105 ALA A C 1
ATOM 806 O O . ALA A 1 105 ? -10.492 48.188 19.656 1 29.47 105 ALA A O 1
ATOM 807 N N . MET B 1 1 ? 6.004 18.516 14.195 1 55.78 1 MET B N 1
ATOM 808 C CA . MET B 1 1 ? 7.148 17.688 13.828 1 55.78 1 MET B CA 1
ATOM 809 C C . MET B 1 1 ? 6.727 16.234 13.617 1 55.78 1 MET B C 1
ATOM 811 O O . MET B 1 1 ? 7.09 15.609 12.617 1 55.78 1 MET B O 1
ATOM 815 N N . ALA B 1 2 ? 5.695 15.805 14.305 1 73.81 2 ALA B N 1
ATOM 816 C CA . ALA B 1 2 ? 5.371 14.383 14.383 1 73.81 2 ALA B CA 1
ATOM 817 C C . ALA B 1 2 ? 4.648 13.922 13.117 1 73.81 2 ALA B C 1
ATOM 819 O O . ALA B 1 2 ? 4.98 12.875 12.555 1 73.81 2 ALA B O 1
ATOM 820 N N . SER B 1 3 ? 3.877 14.922 12.477 1 83 3 SER B N 1
ATOM 821 C CA . SER B 1 3 ? 3.139 14.508 11.281 1 83 3 SER B CA 1
ATOM 822 C C . SER B 1 3 ? 4.055 14.414 10.07 1 83 3 SER B C 1
ATOM 824 O O . SER B 1 3 ? 3.906 13.516 9.242 1 83 3 SER B O 1
ATOM 826 N N . GLY B 1 4 ? 5.074 15.297 10.094 1 89.06 4 GLY B N 1
ATOM 827 C CA . GLY B 1 4 ? 6.023 15.289 8.992 1 89.06 4 GLY B CA 1
ATOM 828 C C . GLY B 1 4 ? 6.844 14.016 8.922 1 89.06 4 GLY B C 1
ATOM 829 O O . GLY B 1 4 ? 7.059 13.469 7.836 1 89.06 4 GLY B O 1
ATOM 830 N N . SER B 1 5 ? 7.191 13.586 10.055 1 93.94 5 SER B N 1
ATOM 831 C CA . SER B 1 5 ? 7.973 12.352 10.109 1 93.94 5 SER B CA 1
ATOM 832 C C . SER B 1 5 ? 7.145 11.148 9.664 1 93.94 5 SER B C 1
ATOM 834 O O . SER B 1 5 ? 7.648 10.258 8.977 1 93.94 5 SER B O 1
ATOM 836 N N . LEU B 1 6 ? 5.945 11.125 10.023 1 95.94 6 LEU B N 1
ATOM 837 C CA . LEU B 1 6 ? 5.062 10.031 9.633 1 95.94 6 LEU B CA 1
ATOM 838 C C . LEU B 1 6 ? 4.844 10.023 8.117 1 95.94 6 LEU B C 1
ATOM 840 O O . LEU B 1 6 ? 4.824 8.961 7.496 1 95.94 6 LEU B O 1
ATOM 844 N N . ILE B 1 7 ? 4.668 11.18 7.59 1 96.31 7 ILE B N 1
ATOM 845 C CA . ILE B 1 7 ? 4.48 11.289 6.148 1 96.31 7 ILE B CA 1
ATOM 846 C C . ILE B 1 7 ? 5.738 10.82 5.426 1 96.31 7 ILE B C 1
ATOM 848 O O . ILE B 1 7 ? 5.656 10.117 4.414 1 96.31 7 ILE B O 1
ATOM 852 N N . ARG B 1 8 ? 6.879 11.188 5.977 1 96.62 8 ARG B N 1
ATOM 853 C CA . ARG B 1 8 ? 8.141 10.727 5.406 1 96.62 8 ARG B CA 1
ATOM 854 C C . ARG B 1 8 ? 8.25 9.211 5.473 1 96.62 8 ARG B C 1
ATOM 856 O O . ARG B 1 8 ? 8.734 8.578 4.535 1 96.62 8 ARG B O 1
ATOM 863 N N . ASN B 1 9 ? 7.859 8.672 6.543 1 97.94 9 ASN B N 1
ATOM 864 C CA . ASN B 1 9 ? 7.875 7.219 6.68 1 97.94 9 ASN B CA 1
ATOM 865 C C . ASN B 1 9 ? 6.973 6.547 5.648 1 97.94 9 ASN B C 1
ATOM 867 O O . ASN B 1 9 ? 7.332 5.516 5.078 1 97.94 9 ASN B O 1
ATOM 871 N N . CYS B 1 10 ? 5.766 7.098 5.422 1 98.31 10 CYS B N 1
ATOM 872 C CA . CYS B 1 10 ? 4.898 6.594 4.363 1 98.31 10 CYS B CA 1
ATOM 873 C C . CYS B 1 10 ? 5.59 6.668 3.008 1 98.31 10 CYS B C 1
ATOM 875 O O . CYS B 1 10 ? 5.535 5.719 2.225 1 98.31 10 CYS B O 1
ATOM 877 N N . SER B 1 11 ? 6.223 7.801 2.75 1 98.19 11 SER B N 1
ATOM 878 C CA . SER B 1 11 ? 6.922 8.008 1.485 1 98.19 11 SER B CA 1
ATOM 879 C C . SER B 1 11 ? 8.016 6.969 1.285 1 98.19 11 SER B C 1
ATOM 881 O O . SER B 1 11 ? 8.164 6.418 0.192 1 98.19 11 SER B O 1
ATOM 883 N N . ASN B 1 12 ? 8.727 6.656 2.326 1 98.19 12 ASN B N 1
ATOM 884 C CA . ASN B 1 12 ? 9.812 5.684 2.25 1 98.19 12 ASN B CA 1
ATOM 885 C C . ASN B 1 12 ? 9.297 4.289 1.906 1 98.19 12 ASN B C 1
ATOM 887 O O . ASN B 1 12 ? 9.992 3.506 1.26 1 98.19 12 ASN B O 1
ATOM 891 N N . GLU B 1 13 ? 8.117 3.977 2.35 1 98.5 13 GLU B N 1
ATOM 892 C CA . GLU B 1 13 ? 7.516 2.686 2.027 1 98.5 13 GLU B CA 1
ATOM 893 C C . GLU B 1 13 ? 7.168 2.592 0.545 1 98.5 13 GLU B C 1
ATOM 895 O O . GLU B 1 13 ? 6.949 1.497 0.021 1 98.5 13 GLU B O 1
ATOM 900 N N . THR B 1 14 ? 7.051 3.75 -0.168 1 98.75 14 THR B N 1
ATOM 901 C CA . THR B 1 14 ? 6.527 3.766 -1.53 1 98.75 14 THR B CA 1
ATOM 902 C C . THR B 1 14 ? 7.652 3.98 -2.537 1 98.75 14 THR B C 1
ATOM 904 O O . THR B 1 14 ? 7.438 4.559 -3.604 1 98.75 14 THR B O 1
ATOM 907 N N . ILE B 1 15 ? 8.898 3.562 -2.166 1 98.88 15 ILE B N 1
ATOM 908 C CA . ILE B 1 15 ? 10.07 3.701 -3.021 1 98.88 15 ILE B CA 1
ATOM 909 C C . ILE B 1 15 ? 10.453 2.34 -3.594 1 98.88 15 ILE B C 1
ATOM 911 O O . ILE B 1 15 ? 10.516 1.347 -2.865 1 98.88 15 ILE B O 1
ATOM 915 N N . CYS B 1 16 ? 10.586 2.303 -4.836 1 98.81 16 CYS B N 1
ATOM 916 C CA . CYS B 1 16 ? 11.07 1.103 -5.512 1 98.81 16 CYS B CA 1
ATOM 917 C C . CYS B 1 16 ? 12.523 0.819 -5.145 1 98.81 16 CYS B C 1
ATOM 919 O O . CYS B 1 16 ? 13.383 1.695 -5.266 1 98.81 16 CYS B O 1
ATOM 921 N N . SER B 1 17 ? 12.805 -0.39 -4.781 1 98.38 17 SER B N 1
ATOM 922 C CA . SER B 1 17 ? 14.141 -0.73 -4.301 1 98.38 17 SER B CA 1
ATOM 923 C C . SER B 1 17 ? 15.141 -0.823 -5.457 1 98.38 17 SER B C 1
ATOM 925 O O . SER B 1 17 ? 16.344 -0.923 -5.234 1 98.38 17 SER B O 1
ATOM 927 N N . ILE B 1 18 ? 14.688 -0.781 -6.641 1 98.25 18 ILE B N 1
ATOM 928 C CA . ILE B 1 18 ? 15.57 -0.921 -7.793 1 98.25 18 ILE B CA 1
ATOM 929 C C . ILE B 1 18 ? 15.977 0.459 -8.305 1 98.25 18 ILE B C 1
ATOM 931 O O . ILE B 1 18 ? 17.172 0.752 -8.438 1 98.25 18 ILE B O 1
ATOM 935 N N . CYS B 1 19 ? 15.086 1.299 -8.578 1 98.62 19 CYS B N 1
ATOM 936 C CA . CYS B 1 19 ? 15.406 2.596 -9.164 1 98.62 19 CYS B CA 1
ATOM 937 C C . CYS B 1 19 ? 15.461 3.68 -8.094 1 98.62 19 CYS B C 1
ATOM 939 O O . CYS B 1 19 ? 15.914 4.793 -8.359 1 98.62 19 CYS B O 1
ATOM 941 N N . LEU B 1 20 ? 14.914 3.482 -6.949 1 98.5 20 LEU B N 1
ATOM 942 C CA . LEU B 1 20 ? 14.945 4.352 -5.777 1 98.5 20 LEU B CA 1
ATOM 943 C C . LEU B 1 20 ? 14.07 5.578 -5.984 1 98.5 20 LEU B C 1
ATOM 945 O O . LEU B 1 20 ? 14.289 6.617 -5.355 1 98.5 20 LEU B O 1
ATOM 949 N N . ASP B 1 21 ? 13.086 5.465 -6.875 1 98.69 21 ASP B N 1
ATOM 950 C CA . ASP B 1 21 ? 12.008 6.438 -7.035 1 98.69 21 ASP B CA 1
ATOM 951 C C . ASP B 1 21 ? 10.68 5.863 -6.562 1 98.69 21 ASP B C 1
ATOM 953 O O . ASP B 1 21 ? 10.578 4.672 -6.277 1 98.69 21 ASP B O 1
ATOM 957 N N . HIS B 1 22 ? 9.711 6.77 -6.488 1 98.88 22 HIS B N 1
ATOM 958 C CA . HIS B 1 22 ? 8.375 6.27 -6.191 1 98.88 22 HIS B CA 1
ATOM 959 C C . HIS B 1 22 ? 7.906 5.285 -7.258 1 98.88 22 HIS B C 1
ATOM 961 O O . HIS B 1 22 ? 8.18 5.473 -8.445 1 98.88 22 HIS B O 1
ATOM 967 N N . PHE B 1 23 ? 7.168 4.285 -6.777 1 98.88 23 PHE B N 1
ATOM 968 C CA . PHE B 1 23 ? 6.688 3.238 -7.672 1 98.88 23 PHE B CA 1
ATOM 969 C C . PHE B 1 23 ? 5.965 3.838 -8.867 1 98.88 23 PHE B C 1
ATOM 971 O O . PHE B 1 23 ? 5.152 4.75 -8.719 1 98.88 23 PHE B O 1
ATOM 978 N N . LYS B 1 24 ? 6.289 3.363 -10.031 1 98.75 24 LYS B N 1
ATOM 979 C CA . LYS B 1 24 ? 5.539 3.619 -11.258 1 98.75 24 LYS B CA 1
ATOM 980 C C . LYS B 1 24 ? 4.941 2.332 -11.82 1 98.75 24 LYS B C 1
ATOM 982 O O . LYS B 1 24 ? 5.672 1.387 -12.125 1 98.75 24 LYS B O 1
ATOM 987 N N . ASP B 1 25 ? 3.602 2.318 -11.906 1 98.56 25 ASP B N 1
ATOM 988 C CA . ASP B 1 25 ? 2.898 1.114 -12.336 1 98.56 25 ASP B CA 1
ATOM 989 C C . ASP B 1 25 ? 3.355 -0.104 -11.531 1 98.56 25 ASP B C 1
ATOM 991 O O . ASP B 1 25 ? 3.832 -1.086 -12.109 1 98.56 25 ASP B O 1
ATOM 995 N N . PRO B 1 26 ? 3.168 -0.072 -10.266 1 98.81 26 PRO B N 1
ATOM 996 C CA . PRO B 1 26 ? 3.742 -1.106 -9.398 1 98.81 26 PRO B CA 1
ATOM 997 C C . PRO B 1 26 ? 3.1 -2.475 -9.609 1 98.81 26 PRO B C 1
ATOM 999 O O . PRO B 1 26 ? 1.891 -2.564 -9.844 1 98.81 26 PRO B O 1
ATOM 1002 N N . VAL B 1 27 ? 3.934 -3.506 -9.469 1 98.5 27 VAL B N 1
ATOM 1003 C CA . VAL B 1 27 ? 3.475 -4.891 -9.508 1 98.5 27 VAL B CA 1
ATOM 1004 C C . VAL B 1 27 ? 3.961 -5.633 -8.266 1 98.5 27 VAL B C 1
ATOM 1006 O O . VAL B 1 27 ? 5.055 -5.367 -7.766 1 98.5 27 VAL B O 1
ATOM 1009 N N . THR B 1 28 ? 3.129 -6.48 -7.785 1 98 28 THR B N 1
ATOM 1010 C CA . THR B 1 28 ? 3.506 -7.438 -6.75 1 98 28 THR B CA 1
ATOM 1011 C C . THR B 1 28 ? 3.949 -8.758 -7.367 1 98 28 THR B C 1
ATOM 1013 O O . THR B 1 28 ? 3.279 -9.289 -8.258 1 98 28 THR B O 1
ATOM 1016 N N . VAL B 1 29 ? 5.105 -9.273 -6.887 1 97.19 29 VAL B N 1
ATOM 1017 C CA . VAL B 1 29 ? 5.637 -10.508 -7.461 1 97.19 29 VAL B CA 1
ATOM 1018 C C . VAL B 1 29 ? 5.379 -11.672 -6.508 1 97.19 29 VAL B C 1
ATOM 1020 O O . VAL B 1 29 ? 4.68 -11.523 -5.504 1 97.19 29 VAL B O 1
ATOM 1023 N N . ASP B 1 30 ? 5.918 -12.844 -6.781 1 96.06 30 ASP B N 1
ATOM 1024 C CA . ASP B 1 30 ? 5.578 -14.109 -6.129 1 96.06 30 ASP B CA 1
ATOM 1025 C C . ASP B 1 30 ? 5.832 -14.031 -4.625 1 96.06 30 ASP B C 1
ATOM 1027 O O . ASP B 1 30 ? 5.027 -14.523 -3.828 1 96.06 30 ASP B O 1
ATOM 1031 N N . CYS B 1 31 ? 6.918 -13.32 -4.254 1 96.38 31 CYS B N 1
ATOM 1032 C CA . CYS B 1 31 ? 7.34 -13.305 -2.855 1 96.38 31 CYS B CA 1
ATOM 1033 C C . CYS B 1 31 ? 6.582 -12.234 -2.074 1 96.38 31 CYS B C 1
ATOM 1035 O O . CYS B 1 31 ? 6.719 -12.141 -0.852 1 96.38 31 CYS B O 1
ATOM 1037 N N . GLY B 1 32 ? 5.812 -11.359 -2.77 1 96.81 32 GLY B N 1
ATOM 1038 C CA . GLY B 1 32 ? 5.039 -10.336 -2.088 1 96.81 32 GLY B CA 1
ATOM 1039 C C . GLY B 1 32 ? 5.668 -8.961 -2.178 1 96.81 32 GLY B C 1
ATOM 1040 O O . GLY B 1 32 ? 5.02 -7.953 -1.883 1 96.81 32 GLY B O 1
ATOM 1041 N N . HIS B 1 33 ? 6.883 -8.914 -2.682 1 97.81 33 HIS B N 1
ATOM 1042 C CA . HIS B 1 33 ? 7.527 -7.613 -2.826 1 97.81 33 HIS B CA 1
ATOM 1043 C C . HIS B 1 33 ? 6.996 -6.867 -4.047 1 97.81 33 HIS B C 1
ATOM 1045 O O . HIS B 1 33 ? 6.484 -7.484 -4.98 1 97.81 33 HIS B O 1
ATOM 1051 N N . ASN B 1 34 ? 7.094 -5.57 -4.016 1 98.5 34 ASN B N 1
ATOM 1052 C CA . ASN B 1 34 ? 6.609 -4.707 -5.086 1 98.5 34 ASN B CA 1
ATOM 1053 C C . ASN B 1 34 ? 7.758 -3.98 -5.785 1 98.5 34 ASN B C 1
ATOM 1055 O O . ASN B 1 34 ? 8.742 -3.619 -5.145 1 98.5 34 ASN B O 1
ATOM 1059 N N . PHE B 1 35 ? 7.625 -3.75 -7.027 1 98.62 35 PHE B N 1
ATOM 1060 C CA . PHE B 1 35 ? 8.547 -3 -7.867 1 98.62 35 PHE B CA 1
ATOM 1061 C C . PHE B 1 35 ? 7.797 -2.262 -8.969 1 98.62 35 PHE B C 1
ATOM 1063 O O . PHE B 1 35 ? 6.66 -2.607 -9.297 1 98.62 35 PHE B O 1
ATOM 1070 N N . CYS B 1 36 ? 8.461 -1.269 -9.523 1 98.81 36 CYS B N 1
ATOM 1071 C CA . CYS B 1 36 ? 7.953 -0.813 -10.812 1 98.81 36 CYS B CA 1
ATOM 1072 C C . CYS B 1 36 ? 7.91 -1.957 -11.82 1 98.81 36 CYS B C 1
ATOM 1074 O O . CYS B 1 36 ? 8.812 -2.793 -11.852 1 98.81 36 CYS B O 1
ATOM 1076 N N . GLN B 1 37 ? 6.879 -1.916 -12.617 1 98.44 37 GLN B N 1
ATOM 1077 C CA . GLN B 1 37 ? 6.781 -2.975 -13.617 1 98.44 37 GLN B CA 1
ATOM 1078 C C . GLN B 1 37 ? 8 -2.98 -14.531 1 98.44 37 GLN B C 1
ATOM 1080 O O . GLN B 1 37 ? 8.586 -4.035 -14.789 1 98.44 37 GLN B O 1
ATOM 1085 N N . VAL B 1 38 ? 8.422 -1.876 -14.977 1 98 38 VAL B N 1
ATOM 1086 C CA . VAL B 1 38 ? 9.539 -1.77 -15.906 1 98 38 VAL B CA 1
ATOM 1087 C C . VAL B 1 38 ? 10.828 -2.225 -15.219 1 98 38 VAL B C 1
ATOM 1089 O O . VAL B 1 38 ? 11.656 -2.908 -15.828 1 98 38 VAL B O 1
ATOM 1092 N N . CYS B 1 39 ? 11.039 -1.86 -13.961 1 97.88 39 CYS B N 1
ATOM 1093 C CA . CYS B 1 39 ? 12.25 -2.197 -13.219 1 97.88 39 CYS B CA 1
ATOM 1094 C C . CYS B 1 39 ? 12.391 -3.707 -13.062 1 97.88 39 CYS B C 1
ATOM 1096 O O . CYS B 1 39 ? 13.438 -4.273 -13.383 1 97.88 39 CYS B O 1
ATOM 1098 N N . ILE B 1 40 ? 11.328 -4.355 -12.656 1 97.81 40 ILE B N 1
ATOM 1099 C CA . ILE B 1 40 ? 11.43 -5.785 -12.375 1 97.81 40 ILE B CA 1
ATOM 1100 C C . ILE B 1 40 ? 11.547 -6.559 -13.688 1 97.81 40 ILE B C 1
ATOM 1102 O O . ILE B 1 40 ? 12.234 -7.578 -13.75 1 97.81 40 ILE B O 1
ATOM 1106 N N . THR B 1 41 ? 10.828 -6.098 -14.68 1 96.81 41 THR B N 1
ATOM 1107 C CA . THR B 1 41 ? 10.922 -6.758 -15.984 1 96.81 41 THR B CA 1
ATOM 1108 C C . THR B 1 41 ? 12.359 -6.742 -16.484 1 96.81 41 THR B C 1
ATOM 1110 O O . THR B 1 41 ? 12.859 -7.754 -16.984 1 96.81 41 THR B O 1
ATOM 1113 N N . ARG B 1 42 ? 13.055 -5.684 -16.344 1 95.31 42 ARG B N 1
ATOM 1114 C CA . ARG B 1 42 ? 14.438 -5.547 -16.766 1 95.31 42 ARG B CA 1
ATOM 1115 C C . ARG B 1 42 ? 15.352 -6.449 -15.945 1 95.31 42 ARG B C 1
ATOM 1117 O O . ARG B 1 42 ? 16.297 -7.043 -16.484 1 95.31 42 ARG B O 1
ATOM 1124 N N . CYS B 1 43 ? 15.078 -6.582 -14.664 1 94.25 43 CYS B N 1
ATOM 1125 C CA . CYS B 1 43 ? 15.891 -7.375 -13.75 1 94.25 43 CYS B CA 1
ATOM 1126 C C . CYS B 1 43 ? 15.781 -8.859 -14.078 1 94.25 43 CYS B C 1
ATOM 1128 O O . CYS B 1 43 ? 16.719 -9.625 -13.82 1 94.25 43 CYS B O 1
ATOM 1130 N N . LEU B 1 44 ? 14.711 -9.273 -14.656 1 94.31 44 LEU B N 1
ATOM 1131 C CA . LEU B 1 44 ? 14.438 -10.695 -14.82 1 94.31 44 LEU B CA 1
ATOM 1132 C C . LEU B 1 44 ? 14.891 -11.18 -16.188 1 94.31 44 LEU B C 1
ATOM 1134 O O . LEU B 1 44 ? 14.688 -12.344 -16.547 1 94.31 44 LEU B O 1
ATOM 1138 N N . GLU B 1 45 ? 15.484 -10.406 -16.969 1 87.06 45 GLU B N 1
ATOM 1139 C CA . GLU B 1 45 ? 15.969 -10.797 -18.281 1 87.06 45 GLU B CA 1
ATOM 1140 C C . GLU B 1 45 ? 17.109 -11.82 -18.172 1 87.06 45 GLU B C 1
ATOM 1142 O O . GLU B 1 45 ? 17.422 -12.5 -19.156 1 87.06 45 GLU B O 1
ATOM 1147 N N . ASN B 1 46 ? 17.453 -12.195 -16.953 1 73.19 46 ASN B N 1
ATOM 1148 C CA . ASN B 1 46 ? 18.531 -13.148 -16.766 1 73.19 46 ASN B CA 1
ATOM 1149 C C . ASN B 1 46 ? 18 -14.57 -16.609 1 73.19 46 ASN B C 1
ATOM 1151 O O . ASN B 1 46 ? 16.781 -14.773 -16.5 1 73.19 46 ASN B O 1
ATOM 1155 N N . ALA B 1 47 ? 18.875 -15.617 -16.547 1 72.62 47 ALA B N 1
ATOM 1156 C CA . ALA B 1 47 ? 18.578 -17.047 -16.672 1 72.62 47 ALA B CA 1
ATOM 1157 C C . ALA B 1 47 ? 17.828 -17.562 -15.438 1 72.62 47 ALA B C 1
ATOM 1159 O O . ALA B 1 47 ? 16.953 -18.422 -15.555 1 72.62 47 ALA B O 1
ATOM 1160 N N . LYS B 1 48 ? 18 -17.031 -14.273 1 88.75 48 LYS B N 1
ATOM 1161 C CA . LYS B 1 48 ? 17.297 -17.5 -13.086 1 88.75 48 LYS B CA 1
ATOM 1162 C C . LYS B 1 48 ? 16.578 -16.359 -12.383 1 88.75 48 LYS B C 1
ATOM 1164 O O . LYS B 1 48 ? 17.141 -15.727 -11.477 1 88.75 48 LYS B O 1
ATOM 1169 N N . PRO B 1 49 ? 15.375 -16.094 -12.867 1 93.88 49 PRO B N 1
ATOM 1170 C CA . PRO B 1 49 ? 14.648 -14.945 -12.328 1 93.88 49 PRO B CA 1
ATOM 1171 C C . PRO B 1 49 ? 14.359 -15.07 -10.836 1 93.88 49 PRO B C 1
ATOM 1173 O O . PRO B 1 49 ? 13.773 -16.062 -10.398 1 93.88 49 PRO B O 1
ATOM 1176 N N . SER B 1 50 ? 14.875 -14.102 -10.086 1 96.12 50 SER B N 1
ATOM 1177 C CA . SER B 1 50 ? 14.648 -14.07 -8.648 1 96.12 50 SER B CA 1
ATOM 1178 C C . SER B 1 50 ? 14.391 -12.641 -8.164 1 96.12 50 SER B C 1
ATOM 1180 O O . SER B 1 50 ? 14.75 -11.68 -8.844 1 96.12 50 SER B O 1
ATOM 1182 N N . CYS B 1 51 ? 13.773 -12.539 -7.078 1 96.81 51 CYS B N 1
ATOM 1183 C CA . CYS B 1 51 ? 13.445 -11.234 -6.496 1 96.81 51 CYS B CA 1
ATOM 1184 C C . CYS B 1 51 ? 14.711 -10.477 -6.117 1 96.81 51 CYS B C 1
ATOM 1186 O O . CYS B 1 51 ? 15.555 -10.992 -5.387 1 96.81 51 CYS B O 1
ATOM 1188 N N . PRO B 1 52 ? 14.859 -9.242 -6.562 1 96.38 52 PRO B N 1
ATOM 1189 C CA . PRO B 1 52 ? 16.047 -8.438 -6.242 1 96.38 52 PRO B CA 1
ATOM 1190 C C . PRO B 1 52 ? 16.172 -8.148 -4.75 1 96.38 52 PRO B C 1
ATOM 1192 O O . PRO B 1 52 ? 17.266 -7.801 -4.281 1 96.38 52 PRO B O 1
ATOM 1195 N N . GLN B 1 53 ? 15.102 -8.352 -4.051 1 96.69 53 GLN B N 1
ATOM 1196 C CA . GLN B 1 53 ? 15.133 -7.988 -2.641 1 96.69 53 GLN B CA 1
ATOM 1197 C C . GLN B 1 53 ? 15.383 -9.211 -1.76 1 96.69 53 GLN B C 1
ATOM 1199 O O . GLN B 1 53 ? 16.219 -9.172 -0.858 1 96.69 53 GLN B O 1
ATOM 1204 N N . CYS B 1 54 ? 14.742 -10.406 -2.008 1 97.06 54 CYS B N 1
ATOM 1205 C CA . CYS B 1 54 ? 14.844 -11.539 -1.092 1 97.06 54 CYS B CA 1
ATOM 1206 C C . CYS B 1 54 ? 15.406 -12.766 -1.8 1 97.06 54 CYS B C 1
ATOM 1208 O O . CYS B 1 54 ? 15.648 -13.789 -1.168 1 97.06 54 CYS B O 1
ATOM 1210 N N . ARG B 1 55 ? 15.5 -12.82 -3.096 1 96.25 55 ARG B N 1
ATOM 1211 C CA . ARG B 1 55 ? 16.156 -13.805 -3.947 1 96.25 55 ARG B CA 1
ATOM 1212 C C . ARG B 1 55 ? 15.289 -15.047 -4.129 1 96.25 55 ARG B C 1
ATOM 1214 O O . ARG B 1 55 ? 15.758 -16.062 -4.648 1 96.25 55 ARG B O 1
ATOM 1221 N N . LYS B 1 56 ? 14.047 -15.008 -3.721 1 96.75 56 LYS B N 1
ATOM 1222 C CA . LYS B 1 56 ? 13.133 -16.094 -4.035 1 96.75 56 LYS B CA 1
ATOM 1223 C C . LYS B 1 56 ? 12.781 -16.109 -5.52 1 96.75 56 LYS B C 1
ATOM 1225 O O . LYS B 1 56 ? 12.797 -15.062 -6.176 1 96.75 56 LYS B O 1
ATOM 1230 N N . PRO B 1 57 ? 12.445 -17.25 -6 1 95.94 57 PRO B N 1
ATOM 1231 C CA . PRO B 1 57 ? 12.109 -17.328 -7.422 1 95.94 57 PRO B CA 1
ATOM 1232 C C . PRO B 1 57 ? 10.883 -16.516 -7.789 1 95.94 57 PRO B C 1
ATOM 1234 O O . PRO B 1 57 ? 9.93 -16.422 -7.004 1 95.94 57 PRO B O 1
ATOM 1237 N N . ILE B 1 58 ? 10.945 -15.914 -9.031 1 95.62 58 ILE B N 1
ATOM 1238 C CA . ILE B 1 58 ? 9.844 -15.125 -9.562 1 95.62 58 ILE B CA 1
ATOM 1239 C C . ILE B 1 58 ? 9.492 -15.617 -10.969 1 95.62 58 ILE B C 1
ATOM 1241 O O . ILE B 1 58 ? 10.375 -15.953 -11.758 1 95.62 58 ILE B O 1
ATOM 1245 N N . SER B 1 59 ? 8.211 -15.68 -11.125 1 93.88 59 SER B N 1
ATOM 1246 C CA . SER B 1 59 ? 7.699 -15.898 -12.477 1 93.88 59 SER B CA 1
ATOM 1247 C C . SER B 1 59 ? 6.922 -14.688 -12.977 1 93.88 59 SER B C 1
ATOM 1249 O O . SER B 1 59 ? 5.973 -14.242 -12.328 1 93.88 59 SER B O 1
ATOM 1251 N N . GLN B 1 60 ? 7.27 -14.188 -14.156 1 93.25 60 GLN B N 1
ATOM 1252 C CA . GLN B 1 60 ? 6.637 -13 -14.711 1 93.25 60 GLN B CA 1
ATOM 1253 C C . GLN B 1 60 ? 5.145 -13.227 -14.945 1 93.25 60 GLN B C 1
ATOM 1255 O O . GLN B 1 60 ? 4.355 -12.281 -14.898 1 93.25 60 GLN B O 1
ATOM 1260 N N . ARG B 1 61 ? 4.785 -14.406 -15.086 1 92.31 61 ARG B N 1
ATOM 1261 C CA . ARG B 1 61 ? 3.387 -14.742 -15.344 1 92.31 61 ARG B CA 1
ATOM 1262 C C . ARG B 1 61 ? 2.529 -14.484 -14.102 1 92.31 61 ARG B C 1
ATOM 1264 O O . ARG B 1 61 ? 1.302 -14.43 -14.195 1 92.31 61 ARG B O 1
ATOM 1271 N N . ASN B 1 62 ? 3.205 -14.352 -13 1 93.94 62 ASN B N 1
ATOM 1272 C CA . ASN B 1 62 ? 2.471 -14.219 -11.75 1 93.94 62 ASN B CA 1
ATOM 1273 C C . ASN B 1 62 ? 2.453 -12.773 -11.258 1 93.94 62 ASN B C 1
ATOM 1275 O O . ASN B 1 62 ? 2.049 -12.5 -10.125 1 93.94 62 ASN B O 1
ATOM 1279 N N . PHE B 1 63 ? 2.834 -11.828 -12.188 1 96.38 63 PHE B N 1
ATOM 1280 C CA . PHE B 1 63 ? 2.789 -10.43 -11.797 1 96.38 63 PHE B CA 1
ATOM 1281 C C . PHE B 1 63 ? 1.355 -9.992 -11.516 1 96.38 63 PHE B C 1
ATOM 1283 O O . PHE B 1 63 ? 0.445 -10.305 -12.289 1 96.38 63 PHE B O 1
ATOM 1290 N N . ARG B 1 64 ? 1.231 -9.289 -10.383 1 96.69 64 ARG B N 1
ATOM 1291 C CA . ARG B 1 64 ? -0.061 -8.688 -10.078 1 96.69 64 ARG B CA 1
ATOM 1292 C C . ARG B 1 64 ? 0.039 -7.168 -10.047 1 96.69 64 ARG B C 1
ATOM 1294 O O . ARG B 1 64 ? 0.79 -6.605 -9.242 1 96.69 64 ARG B O 1
ATOM 1301 N N . LEU B 1 65 ? -0.713 -6.57 -10.906 1 96.56 65 LEU B N 1
ATOM 1302 C CA . LEU B 1 65 ? -0.782 -5.113 -10.852 1 96.56 65 LEU B CA 1
ATOM 1303 C C . LEU B 1 65 ? -1.282 -4.648 -9.484 1 96.56 65 LEU B C 1
ATOM 1305 O O . LEU B 1 65 ? -2.268 -5.18 -8.969 1 96.56 65 LEU B O 1
ATOM 1309 N N . ASN B 1 66 ? -0.597 -3.709 -8.898 1 98 66 ASN B N 1
ATOM 1310 C CA . ASN B 1 66 ? -0.955 -3.229 -7.57 1 98 66 ASN B CA 1
ATOM 1311 C C . ASN B 1 66 ? -1.537 -1.818 -7.621 1 98 66 ASN B C 1
ATOM 1313 O O . ASN B 1 66 ? -0.837 -0.843 -7.34 1 98 66 ASN B O 1
ATOM 1317 N N . HIS B 1 67 ? -2.787 -1.77 -7.938 1 97.31 67 HIS B N 1
ATOM 1318 C CA . HIS B 1 67 ? -3.463 -0.49 -8.125 1 97.31 67 HIS B CA 1
ATOM 1319 C C . HIS B 1 67 ? -3.576 0.268 -6.805 1 97.31 67 HIS B C 1
ATOM 1321 O O . HIS B 1 67 ? -3.484 1.497 -6.781 1 97.31 67 HIS B O 1
ATOM 1327 N N . LEU B 1 68 ? -3.855 -0.441 -5.793 1 98.56 68 LEU B N 1
ATOM 1328 C CA . LEU B 1 68 ? -3.943 0.179 -4.477 1 98.56 68 LEU B CA 1
ATOM 1329 C C . LEU B 1 68 ? -2.66 0.932 -4.141 1 98.56 68 LEU B C 1
ATOM 1331 O O . LEU B 1 68 ? -2.705 2.09 -3.721 1 98.56 68 LEU B O 1
ATOM 1335 N N . LEU B 1 69 ? -1.552 0.281 -4.387 1 98.69 69 LEU B N 1
ATOM 1336 C CA . LEU B 1 69 ? -0.256 0.898 -4.129 1 98.69 69 LEU B CA 1
ATOM 1337 C C . LEU B 1 69 ? -0.04 2.107 -5.031 1 98.69 69 LEU B C 1
ATOM 1339 O O . LEU B 1 69 ? 0.498 3.127 -4.594 1 98.69 69 LEU B O 1
ATOM 1343 N N . ALA B 1 70 ? -0.433 2.02 -6.246 1 98.81 70 ALA B N 1
ATOM 1344 C CA . ALA B 1 70 ? -0.338 3.154 -7.16 1 98.81 70 ALA B CA 1
ATOM 1345 C C . ALA B 1 70 ? -1.113 4.355 -6.629 1 98.81 70 ALA B C 1
ATOM 1347 O O . ALA B 1 70 ? -0.615 5.484 -6.652 1 98.81 70 ALA B O 1
ATOM 1348 N N . ASN B 1 71 ? -2.283 4.094 -6.16 1 98.62 71 ASN B N 1
ATOM 1349 C CA . ASN B 1 71 ? -3.111 5.16 -5.605 1 98.62 71 ASN B CA 1
ATOM 1350 C C . ASN B 1 71 ? -2.461 5.793 -4.375 1 98.62 71 ASN B C 1
ATOM 1352 O O . ASN B 1 71 ? -2.418 7.02 -4.254 1 98.62 71 ASN B O 1
ATOM 1356 N N . LEU B 1 72 ? -1.969 4.93 -3.533 1 98.81 72 LEU B N 1
ATOM 1357 C CA . LEU B 1 72 ? -1.334 5.422 -2.316 1 98.81 72 LEU B CA 1
ATOM 1358 C C . LEU B 1 72 ? -0.11 6.27 -2.646 1 98.81 72 LEU B C 1
ATOM 1360 O O . LEU B 1 72 ? 0.13 7.293 -2.004 1 98.81 72 LEU B O 1
ATOM 1364 N N . VAL B 1 73 ? 0.637 5.832 -3.611 1 98.88 73 VAL B N 1
ATOM 1365 C CA . VAL B 1 73 ? 1.808 6.59 -4.043 1 98.88 73 VAL B CA 1
ATOM 1366 C C . VAL B 1 73 ? 1.396 8.008 -4.418 1 98.88 73 VAL B C 1
ATOM 1368 O O . VAL B 1 73 ? 2.027 8.977 -3.992 1 98.88 73 VAL B O 1
ATOM 1371 N N . GLU B 1 74 ? 0.37 8.117 -5.133 1 98.69 74 GLU B N 1
ATOM 1372 C CA . GLU B 1 74 ? -0.084 9.43 -5.586 1 98.69 74 GLU B CA 1
ATOM 1373 C C . GLU B 1 74 ? -0.543 10.297 -4.414 1 98.69 74 GLU B C 1
ATOM 1375 O O . GLU B 1 74 ? -0.208 11.477 -4.336 1 98.69 74 GLU B O 1
ATOM 1380 N N . LEU B 1 75 ? -1.278 9.734 -3.566 1 98.5 75 LEU B N 1
ATOM 1381 C CA . LEU B 1 75 ? -1.781 10.461 -2.402 1 98.5 75 LEU B CA 1
ATOM 1382 C C . LEU B 1 75 ? -0.635 10.898 -1.497 1 98.5 75 LEU B C 1
ATOM 1384 O O . LEU B 1 75 ? -0.618 12.031 -1.015 1 98.5 75 LEU B O 1
ATOM 1388 N N . ILE B 1 76 ? 0.311 10.078 -1.276 1 98.06 76 ILE B N 1
ATOM 1389 C CA . ILE B 1 76 ? 1.429 10.344 -0.377 1 98.06 76 ILE B CA 1
ATOM 1390 C C . ILE B 1 76 ? 2.324 11.43 -0.969 1 98.06 76 ILE B C 1
ATOM 1392 O O . ILE B 1 76 ? 2.838 12.281 -0.243 1 98.06 76 ILE B O 1
ATOM 1396 N N . LYS B 1 77 ? 2.494 11.391 -2.283 1 97.75 77 LYS B N 1
ATOM 1397 C CA . LYS B 1 77 ? 3.236 12.461 -2.947 1 97.75 77 LYS B CA 1
ATOM 1398 C C . LYS B 1 77 ? 2.584 13.82 -2.701 1 97.75 77 LYS B C 1
ATOM 1400 O O . LYS B 1 77 ? 3.273 14.805 -2.426 1 97.75 77 LYS B O 1
ATOM 1405 N N . LYS B 1 78 ? 1.316 13.844 -2.797 1 97.12 78 LYS B N 1
ATOM 1406 C CA . LYS B 1 78 ? 0.583 15.086 -2.568 1 97.12 78 LYS B CA 1
ATOM 1407 C C . LYS B 1 78 ? 0.726 15.555 -1.123 1 97.12 78 LYS B C 1
ATOM 1409 O O . LYS B 1 78 ? 0.882 16.75 -0.862 1 97.12 78 LYS B O 1
ATOM 1414 N N . LEU B 1 79 ? 0.711 14.625 -0.209 1 95.19 79 LEU B N 1
ATOM 1415 C CA . LEU B 1 79 ? 0.903 14.945 1.2 1 95.19 79 LEU B CA 1
ATOM 1416 C C . LEU B 1 79 ? 2.289 15.539 1.439 1 95.19 79 LEU B C 1
ATOM 1418 O O . LEU B 1 79 ? 2.434 16.516 2.174 1 95.19 79 LEU B O 1
ATOM 1422 N N . GLN B 1 80 ? 3.223 14.883 0.855 1 93.88 80 GLN B N 1
ATOM 1423 C CA . GLN B 1 80 ? 4.598 15.344 1.005 1 93.88 80 GLN B CA 1
ATOM 1424 C C . GLN B 1 80 ? 4.762 16.766 0.485 1 93.88 80 GLN B C 1
ATOM 1426 O O . GLN B 1 80 ? 5.418 17.594 1.119 1 93.88 80 GLN B O 1
ATOM 1431 N N . LEU B 1 81 ? 4.191 17.047 -0.646 1 91.81 81 LEU B N 1
ATOM 1432 C CA . LEU B 1 81 ? 4.277 18.375 -1.253 1 91.81 81 LEU B CA 1
ATOM 1433 C C . LEU B 1 81 ? 3.635 19.422 -0.355 1 91.81 81 LEU B C 1
ATOM 1435 O O . LEU B 1 81 ? 4.188 20.516 -0.175 1 91.81 81 LEU B O 1
ATOM 1439 N N . LYS B 1 82 ? 2.555 19.125 0.286 1 88.38 82 LYS B N 1
ATOM 1440 C CA . LYS B 1 82 ? 1.852 20.062 1.156 1 88.38 82 LYS B CA 1
ATOM 1441 C C . LYS B 1 82 ? 2.66 20.344 2.418 1 88.38 82 LYS B C 1
ATOM 1443 O O . LYS B 1 82 ? 2.664 21.484 2.912 1 88.38 82 LYS B O 1
ATOM 1448 N N . THR B 1 83 ? 3.258 19.344 2.926 1 84.12 83 THR B N 1
ATOM 1449 C CA . THR B 1 83 ? 4.055 19.516 4.137 1 84.12 83 THR B CA 1
ATOM 1450 C C . THR B 1 83 ? 5.301 20.344 3.85 1 84.12 83 THR B C 1
ATOM 1452 O O . THR B 1 83 ? 5.73 21.141 4.688 1 84.12 83 THR B O 1
ATOM 1455 N N . GLN B 1 84 ? 5.836 20.172 2.705 1 83.38 84 GLN B N 1
ATOM 1456 C CA . GLN B 1 84 ? 7.012 20.938 2.32 1 83.38 84 GLN B CA 1
ATOM 1457 C C . GLN B 1 84 ? 6.66 22.406 2.086 1 83.38 84 GLN B C 1
ATOM 1459 O O . GLN B 1 84 ? 7.441 23.297 2.426 1 83.38 84 GLN B O 1
ATOM 1464 N N . GLU B 1 85 ? 5.523 22.703 1.592 1 81.25 85 GLU B N 1
ATOM 1465 C CA . GLU B 1 85 ? 5.047 24.062 1.358 1 81.25 85 GLU B CA 1
ATOM 1466 C C . GLU B 1 85 ? 4.746 24.781 2.674 1 81.25 85 GLU B C 1
ATOM 1468 O O . GLU B 1 85 ? 5.023 25.969 2.814 1 81.25 85 GLU B O 1
ATOM 1473 N N . ALA B 1 86 ? 4.164 24.062 3.65 1 72.62 86 ALA B N 1
ATOM 1474 C CA . ALA B 1 86 ? 3.854 24.641 4.957 1 72.6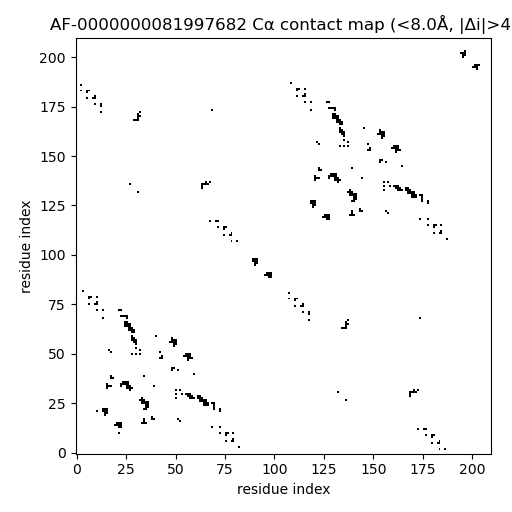2 86 ALA B CA 1
ATOM 1475 C C . ALA B 1 86 ? 5.129 24.984 5.719 1 72.62 86 ALA B C 1
ATOM 1477 O O . ALA B 1 86 ? 5.172 25.969 6.457 1 72.62 86 ALA B O 1
ATOM 1478 N N . GLY B 1 87 ? 6.102 24.125 5.57 1 65.75 87 GLY B N 1
ATOM 1479 C CA . GLY B 1 87 ? 7.379 24.406 6.207 1 65.75 87 GLY B CA 1
ATOM 1480 C C . GLY B 1 87 ? 8.07 25.625 5.629 1 65.75 87 GLY B C 1
ATOM 1481 O O . GLY B 1 87 ? 8.773 26.344 6.344 1 65.75 87 GLY B O 1
ATOM 1482 N N . LYS B 1 88 ? 7.867 25.859 4.367 1 66.81 88 LYS B N 1
ATOM 1483 C CA . LYS B 1 88 ? 8.477 27.016 3.717 1 66.81 88 LYS B CA 1
ATOM 1484 C C . LYS B 1 88 ? 7.754 28.297 4.102 1 66.81 88 LYS B C 1
ATOM 1486 O O . LYS B 1 88 ? 8.375 29.359 4.227 1 66.81 88 LYS B O 1
ATOM 1491 N N . SER B 1 89 ? 6.43 28.156 4.207 1 60.62 89 SER B N 1
ATOM 1492 C CA . SER B 1 89 ? 5.676 29.359 4.555 1 60.62 89 SER B CA 1
ATOM 1493 C C . SER B 1 89 ? 5.887 29.734 6.016 1 60.62 89 SER B C 1
ATOM 1495 O O . SER B 1 89 ? 5.727 30.906 6.387 1 60.62 89 SER B O 1
ATOM 1497 N N . GLY B 1 90 ? 6.023 28.812 6.898 1 55.31 90 GLY B N 1
ATOM 1498 C CA . GLY B 1 90 ? 6.316 29.141 8.289 1 55.31 90 GLY B CA 1
ATOM 1499 C C . GLY B 1 90 ? 7.664 29.812 8.469 1 55.31 90 GLY B C 1
ATOM 1500 O O . GLY B 1 90 ? 8.047 30.141 9.594 1 55.31 90 GLY B O 1
ATOM 1501 N N . ILE B 1 91 ? 8.609 29.594 7.617 1 49 91 ILE B N 1
ATOM 1502 C CA . ILE B 1 91 ? 9.773 30.469 7.633 1 49 91 ILE B CA 1
ATOM 1503 C C . ILE B 1 91 ? 9.359 31.891 7.262 1 49 91 ILE B C 1
ATOM 1505 O O . ILE B 1 91 ? 8.781 32.125 6.195 1 49 91 ILE B O 1
ATOM 1509 N N . CYS B 1 92 ? 8.938 32.688 8.281 1 44.97 92 CYS B N 1
ATOM 1510 C CA . CYS B 1 92 ? 8.727 34.125 8.086 1 44.97 92 CYS B CA 1
ATOM 1511 C C . CYS B 1 92 ? 9.766 34.719 7.141 1 44.97 92 CYS B C 1
ATOM 1513 O O . CYS B 1 92 ? 10.969 34.594 7.391 1 44.97 92 CYS B O 1
ATOM 1515 N N . GLY B 1 93 ? 9.445 34.812 5.852 1 41.56 93 GLY B N 1
ATOM 1516 C CA . GLY B 1 93 ? 10.359 35.469 4.93 1 41.56 93 GLY B CA 1
ATOM 1517 C C . GLY B 1 93 ? 11.156 36.594 5.582 1 41.56 93 GLY B C 1
ATOM 1518 O O . GLY B 1 93 ? 12.227 36.969 5.09 1 41.56 93 GLY B O 1
ATOM 1519 N N . LYS B 1 94 ? 10.5 37.406 6.496 1 41.56 94 LYS B N 1
ATOM 1520 C CA . LYS B 1 94 ? 11.195 38.5 7.148 1 41.56 94 LYS B CA 1
ATOM 1521 C C . LYS B 1 94 ? 12.148 38 8.227 1 41.56 94 LYS B C 1
ATOM 1523 O O . LYS B 1 94 ? 13.227 38.562 8.43 1 41.56 94 LYS B O 1
ATOM 1528 N N . HIS B 1 95 ? 11.719 37.125 9.344 1 45.06 95 HIS B N 1
ATOM 1529 C CA . HIS B 1 95 ? 12.625 36.812 10.438 1 45.06 95 HIS B CA 1
ATOM 1530 C C . HIS B 1 95 ? 13.234 35.406 10.273 1 45.06 95 HIS B C 1
ATOM 1532 O O . HIS B 1 95 ? 14.039 35 11.102 1 45.06 95 HIS B O 1
ATOM 1538 N N . GLN B 1 96 ? 13.375 34.719 9.039 1 41.56 96 GLN B N 1
ATOM 1539 C CA . GLN B 1 96 ? 13.984 33.375 8.883 1 41.56 96 GLN B CA 1
ATOM 1540 C C . GLN B 1 96 ? 13.938 32.594 10.195 1 41.56 96 GLN B C 1
ATOM 1542 O O . GLN B 1 96 ? 14.695 31.656 10.383 1 41.56 96 GLN B O 1
ATOM 1547 N N . GLU B 1 97 ? 13.719 33.125 11.586 1 36.78 97 GLU B N 1
ATOM 1548 C CA . GLU B 1 97 ? 13.609 32.625 12.961 1 36.78 97 GLU B CA 1
ATOM 1549 C C . GLU B 1 97 ? 12.18 32.25 13.297 1 36.78 97 GLU B C 1
ATOM 1551 O O . GLU B 1 97 ? 11.227 32.75 12.695 1 36.78 97 GLU B O 1
ATOM 1556 N N . PRO B 1 98 ? 11.883 31 14.023 1 40.09 98 PRO B N 1
ATOM 1557 C CA . PRO B 1 98 ? 10.555 30.656 14.539 1 40.09 98 PRO B CA 1
ATOM 1558 C C . PRO B 1 98 ? 9.797 31.859 15.086 1 40.09 98 PRO B C 1
ATOM 1560 O O . PRO B 1 98 ? 10.414 32.812 15.586 1 40.09 98 PRO B O 1
ATOM 1563 N N . SER B 1 99 ? 8.82 32.469 14.461 1 39.56 99 SER B N 1
ATOM 1564 C CA . SER B 1 99 ? 8.031 33.594 14.898 1 39.56 99 SER B CA 1
ATOM 1565 C C . SER B 1 99 ? 7.754 33.531 16.406 1 39.56 99 SER B C 1
ATOM 1567 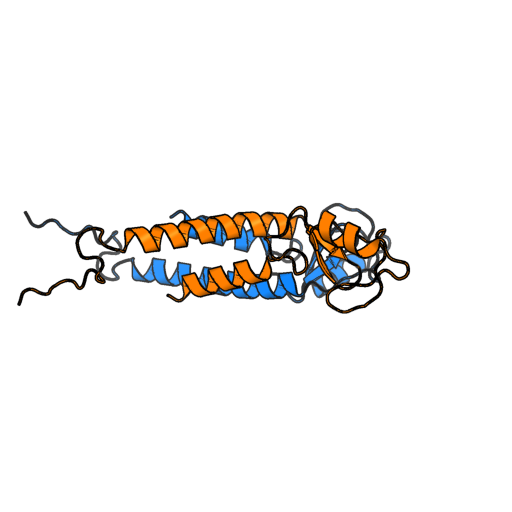O O . SER B 1 99 ? 6.945 32.719 16.859 1 39.56 99 SER B O 1
ATOM 1569 N N . CYS B 1 100 ? 8.844 33.469 17.281 1 37.66 100 CYS B N 1
ATOM 1570 C CA . CYS B 1 100 ? 8.672 33.594 18.734 1 37.66 100 CYS B CA 1
ATOM 1571 C C . CYS B 1 100 ? 7.828 34.812 19.062 1 37.66 100 CYS B C 1
ATOM 1573 O O . CYS B 1 100 ? 8.102 35.938 18.594 1 37.66 100 CYS B O 1
ATOM 1575 N N . PRO B 1 101 ? 6.438 34.625 19.297 1 38.38 101 PRO B N 1
ATOM 1576 C CA . PRO B 1 101 ? 5.68 35.75 19.828 1 38.38 101 PRO B CA 1
ATOM 1577 C C . PRO B 1 101 ? 6.492 36.594 20.812 1 38.38 101 PRO B C 1
ATOM 1579 O O . PRO B 1 101 ? 7.043 36.062 21.781 1 38.38 101 PRO B O 1
ATOM 1582 N N . ILE B 1 102 ? 7.41 37.438 20.344 1 36.25 102 ILE B N 1
ATOM 1583 C CA . ILE B 1 102 ? 8.086 38.438 21.172 1 36.25 102 ILE B CA 1
ATOM 1584 C C . ILE B 1 102 ? 7.082 39.062 22.141 1 36.25 102 ILE B C 1
ATOM 1586 O O . ILE B 1 102 ? 6.137 39.75 21.719 1 36.25 102 ILE B O 1
ATOM 1590 N N . MET B 1 103 ? 6.695 38.281 23.312 1 32.44 103 MET B N 1
ATOM 1591 C CA . MET B 1 103 ? 6.055 38.906 24.469 1 32.44 103 MET B CA 1
ATOM 1592 C C . MET B 1 103 ? 6.766 40.219 24.859 1 32.44 103 MET B C 1
ATOM 1594 O O . MET B 1 103 ? 7.969 40.188 25.125 1 32.44 103 MET B O 1
ATOM 1598 N N . HIS B 1 104 ? 6.574 41.219 24.109 1 30.7 104 HIS B N 1
ATOM 1599 C CA . HIS B 1 104 ? 6.918 42.531 24.562 1 30.7 104 HIS B CA 1
ATOM 1600 C C . HIS B 1 104 ? 6.477 42.75 26.016 1 30.7 104 HIS B C 1
ATOM 1602 O O . HIS B 1 104 ? 5.281 42.719 26.312 1 30.7 104 HIS B O 1
ATOM 1608 N N . ALA B 1 105 ? 7.297 42 26.953 1 28.92 105 ALA B N 1
ATOM 1609 C CA . ALA B 1 105 ? 7.227 42.812 28.172 1 28.92 105 ALA B CA 1
ATOM 1610 C C . ALA B 1 105 ? 8.125 44.031 28.062 1 28.92 105 ALA B C 1
ATOM 1612 O O . ALA B 1 105 ? 9.203 43.969 27.453 1 28.92 105 ALA B O 1
#

Foldseek 3Di:
DVVLVVLVVLLCVQAAPQPRHGADQWKAWPVGDIHHPVRLVVVQPDDFRADPVPRHGTDPVRIGGDVVSVVSSVVSVVVNVVVVVVVVVCCPPVNNDRVPVPPPD/DVVLVVLVVLLCVQAAPQPRHGADQWKAWPVGDIHHPVRLVVVQPDDFRADPVPRHGTDPVRIGGDVVSVVSSVVSVVVNVVVVVVVVVCCPPVPNDRVPVPPPD

Nearest PDB structures (foldseek):
  7bbd-assembly1_B  TM=9.369E-01  e=3.561E-08  Homo sapiens
  8a58-assembly1_C  TM=9.128E-01  e=3.335E-08  Homo sapiens
  6fga-assembly1_E  TM=9.495E-01  e=1.716E-07  Homo sapiens
  8a58-assembly1_D  TM=9.227E-01  e=4.296E-07  Homo sapiens
  6fga-assembly3_D  TM=9.457E-01  e=6.796E-07  Homo sapiens

Organism: Salvator merianae (NCBI:txid96440)